Protein AF-A0AAW1WY66-F1 (afdb_monomer_lite)

Foldseek 3Di:
DPPPPDDDAAAPLNVVLVVVVPVVDPPPPDPPDDDDDDDDDDPDPPPPDDPLVVVCVVVVHHSVVVVVVVVVVVVVVCVVPPPDDPPPDPPDDDVPDDDPCSVVDDHDYADPDDDPVSVVVNVVSVVVVVPPDDPVRVVVVVVVVVVVVVVVVVVVVVVVCVVVVHDDDDDDDDDPDDDVVPDPPPDDDDPDDPDDCPVVPDDPDDDPDDPDVCVVVDDDPVNVVVVVVVVVVVVVVVVVVVVVVCVVPPPPD

Organism: Rubus argutus (NCBI:txid59490)

Secondary structure (DSSP, 8-state):
------SSPPBHHHHHHHHHHHHHS--------------S--SSS-SSS--HHHHHHHHTS-HHHHHHHHHHHHHHHHTTSTT--TT--TTS--TTPPPS-GGGSPPBPPPSS--HHHHHHHHHHHHHHH----HHHHHHHHHHHHHHHHHHHHHHHHHHHHHTT----------SS--TTTS-TT--PPPP-SS--GGG----------SSHHHHH---HHHHHHHHHHHHHHHHHHHHHHHHHHHHT----

Structure (mmCIF, N/CA/C/O backbone):
data_AF-A0AAW1WY66-F1
#
_entry.id   AF-A0AAW1WY66-F1
#
loop_
_atom_site.group_PDB
_atom_site.id
_atom_site.type_symbol
_atom_site.label_atom_id
_atom_site.label_alt_id
_atom_site.label_comp_id
_atom_site.label_asym_id
_atom_site.label_entity_id
_atom_site.label_seq_id
_atom_site.pdbx_PDB_ins_code
_atom_site.Cartn_x
_atom_site.Cartn_y
_atom_site.Cartn_z
_atom_site.occupancy
_atom_site.B_iso_or_equiv
_atom_site.auth_seq_id
_atom_site.auth_comp_id
_atom_site.auth_asym_id
_atom_site.auth_atom_id
_atom_site.pdbx_PDB_model_num
ATOM 1 N N . MET A 1 1 ? 22.623 -4.448 -1.853 1.00 31.80 1 MET A N 1
ATOM 2 C CA . MET A 1 1 ? 23.334 -5.430 -2.690 1.00 31.80 1 MET A CA 1
ATOM 3 C C . MET A 1 1 ? 23.806 -4.682 -3.919 1.00 31.80 1 MET A C 1
ATOM 5 O O . MET A 1 1 ? 22.967 -4.132 -4.617 1.00 31.80 1 MET A O 1
ATOM 9 N N . ARG A 1 2 ? 25.124 -4.539 -4.102 1.00 27.44 2 ARG A N 1
ATOM 10 C CA . ARG A 1 2 ? 25.694 -4.059 -5.367 1.00 27.44 2 ARG A CA 1
ATOM 11 C C . ARG A 1 2 ? 25.591 -5.235 -6.330 1.00 27.44 2 ARG A C 1
ATOM 13 O O . ARG A 1 2 ? 26.206 -6.264 -6.064 1.00 27.44 2 ARG A O 1
ATOM 20 N N . ILE A 1 3 ? 24.769 -5.114 -7.366 1.00 41.53 3 ILE A N 1
ATOM 21 C CA . ILE A 1 3 ? 24.755 -6.080 -8.465 1.00 41.53 3 ILE A CA 1
ATOM 22 C C . ILE A 1 3 ? 26.119 -5.924 -9.139 1.00 41.53 3 ILE A C 1
ATOM 24 O O . ILE A 1 3 ? 26.406 -4.885 -9.729 1.00 41.53 3 ILE A O 1
ATOM 28 N N . MET A 1 4 ? 27.015 -6.888 -8.928 1.00 35.88 4 MET A N 1
ATOM 29 C CA . MET A 1 4 ? 28.302 -6.911 -9.616 1.00 35.88 4 MET A CA 1
ATOM 30 C C . MET A 1 4 ? 28.059 -7.451 -11.018 1.00 35.88 4 MET A C 1
ATOM 32 O O . MET A 1 4 ? 28.094 -8.661 -11.226 1.00 35.88 4 MET A O 1
ATOM 36 N N . ILE A 1 5 ? 27.810 -6.557 -11.970 1.00 50.28 5 ILE A N 1
ATOM 37 C CA . ILE A 1 5 ? 27.834 -6.909 -13.388 1.00 50.28 5 ILE A CA 1
ATOM 38 C C . ILE A 1 5 ? 29.313 -7.017 -13.768 1.00 50.28 5 ILE A C 1
ATOM 40 O O . ILE A 1 5 ? 29.977 -6.024 -14.060 1.00 50.28 5 ILE A O 1
ATOM 44 N N . LYS A 1 6 ? 29.886 -8.219 -13.637 1.00 47.28 6 LYS A N 1
ATOM 45 C CA . LYS A 1 6 ? 31.210 -8.505 -14.200 1.00 47.28 6 LYS A CA 1
ATOM 46 C C . LYS A 1 6 ? 31.042 -8.564 -15.718 1.00 47.28 6 LYS A C 1
ATOM 48 O O . LYS A 1 6 ? 30.109 -9.202 -16.188 1.00 47.28 6 LYS A O 1
ATOM 53 N N . GLY A 1 7 ? 31.903 -7.841 -16.435 1.00 58.19 7 GLY A N 1
ATOM 54 C CA . GLY A 1 7 ? 31.747 -7.495 -17.850 1.00 58.19 7 GLY A CA 1
ATOM 55 C C . GLY A 1 7 ? 31.240 -8.613 -18.767 1.00 58.19 7 GLY A C 1
ATOM 56 O O . GLY A 1 7 ? 31.580 -9.784 -18.614 1.00 58.19 7 GLY A O 1
ATOM 57 N N . GLY A 1 8 ? 30.430 -8.215 -19.747 1.00 63.59 8 GLY A N 1
ATOM 58 C CA . GLY A 1 8 ? 29.753 -9.091 -20.698 1.00 63.59 8 GLY A CA 1
ATOM 59 C C . GLY A 1 8 ? 28.776 -8.297 -21.570 1.00 63.59 8 GLY A C 1
ATOM 60 O O . GLY A 1 8 ? 28.685 -7.078 -21.450 1.00 63.59 8 GLY A O 1
ATOM 61 N N . VAL A 1 9 ? 28.070 -8.976 -22.477 1.00 70.19 9 VAL A N 1
ATOM 62 C CA . VAL A 1 9 ? 27.022 -8.351 -23.303 1.00 70.19 9 VAL A CA 1
ATOM 63 C C . VAL A 1 9 ? 25.735 -8.254 -22.487 1.00 70.19 9 VAL A C 1
ATOM 65 O O . VAL A 1 9 ? 25.295 -9.264 -21.942 1.00 70.19 9 VAL A O 1
ATOM 68 N N . TRP A 1 10 ? 25.136 -7.066 -22.457 1.00 76.50 10 TRP A N 1
ATOM 69 C CA . TRP A 1 10 ? 23.885 -6.773 -21.757 1.00 76.50 10 TRP A CA 1
ATOM 70 C C . TRP A 1 10 ? 22.731 -7.654 -22.241 1.00 76.50 10 TRP A C 1
ATOM 72 O O . TRP A 1 10 ? 22.621 -7.937 -23.439 1.00 76.50 10 TRP A O 1
ATOM 82 N N . LYS A 1 11 ? 21.869 -8.091 -21.319 1.00 81.06 11 LYS A N 1
ATOM 83 C CA . LYS A 1 11 ? 20.611 -8.795 -21.633 1.00 81.06 11 LYS A CA 1
ATOM 84 C C . LYS A 1 11 ? 19.411 -7.856 -21.495 1.00 81.06 11 LYS A C 1
ATOM 86 O O . LYS A 1 11 ? 19.420 -6.960 -20.653 1.00 81.06 11 LYS A O 1
ATOM 91 N N . ASN A 1 12 ? 18.340 -8.107 -22.249 1.00 81.44 12 ASN A N 1
ATOM 92 C CA . ASN A 1 12 ? 17.107 -7.311 -22.165 1.00 81.44 12 ASN A CA 1
ATOM 93 C C . ASN A 1 12 ? 16.498 -7.304 -20.755 1.00 81.44 12 ASN A C 1
ATOM 95 O O . ASN A 1 12 ? 15.914 -6.301 -20.344 1.00 81.44 12 ASN A O 1
ATOM 99 N N . THR A 1 13 ? 16.653 -8.389 -19.996 1.00 76.94 13 THR A N 1
ATOM 100 C CA . THR A 1 13 ? 16.234 -8.440 -18.589 1.00 76.94 13 THR A CA 1
ATOM 101 C C . THR A 1 13 ? 16.989 -7.429 -17.720 1.00 76.94 13 THR A C 1
ATOM 103 O O . THR A 1 13 ? 16.383 -6.805 -16.851 1.00 76.94 13 THR A O 1
ATOM 106 N N . GLU A 1 14 ? 18.286 -7.228 -17.951 1.00 75.62 14 GLU A N 1
ATOM 107 C CA . GLU A 1 14 ? 19.112 -6.289 -17.180 1.00 75.62 14 GLU A CA 1
ATOM 108 C C . GLU A 1 14 ? 18.744 -4.841 -17.528 1.00 75.62 14 GLU A C 1
ATOM 110 O O . GLU A 1 14 ? 18.461 -4.044 -16.629 1.00 75.62 14 GLU A O 1
ATOM 115 N N . ASP A 1 15 ? 18.609 -4.536 -18.821 1.00 74.69 15 ASP A N 1
ATOM 116 C CA . ASP A 1 15 ? 18.127 -3.236 -19.308 1.00 74.69 15 ASP A CA 1
ATOM 117 C C . ASP A 1 15 ? 16.710 -2.932 -18.800 1.00 74.69 15 ASP A C 1
ATOM 119 O O . ASP A 1 15 ? 16.426 -1.842 -18.297 1.00 74.69 15 ASP A O 1
ATOM 123 N N . GLY A 1 16 ? 15.813 -3.919 -18.848 1.00 73.00 16 GLY A N 1
ATOM 124 C CA . GLY A 1 16 ? 14.438 -3.810 -18.364 1.00 73.00 16 GLY A CA 1
ATOM 125 C C . GLY A 1 16 ? 14.328 -3.585 -16.853 1.00 73.00 16 GLY A C 1
ATOM 126 O O . GLY A 1 16 ? 13.333 -3.020 -16.396 1.00 73.00 16 GLY A O 1
ATOM 127 N N . ILE A 1 17 ? 15.337 -3.982 -16.071 1.00 75.12 17 ILE A N 1
ATOM 128 C CA . ILE A 1 17 ? 15.437 -3.664 -14.640 1.00 75.12 17 ILE A CA 1
ATOM 129 C C . ILE A 1 17 ? 15.980 -2.241 -14.435 1.00 75.12 17 ILE A C 1
ATOM 131 O O . ILE A 1 17 ? 15.522 -1.552 -13.521 1.00 75.12 17 ILE A O 1
ATOM 135 N N . LEU A 1 18 ? 16.905 -1.775 -15.279 1.00 67.62 18 LEU A N 1
ATOM 136 C CA . LEU A 1 18 ? 17.526 -0.447 -15.174 1.00 67.62 18 LEU A CA 1
ATOM 137 C C . LEU A 1 18 ? 16.637 0.713 -15.652 1.00 67.62 18 LEU A C 1
ATOM 139 O O . LEU A 1 18 ? 16.694 1.805 -15.086 1.00 67.62 18 LEU A O 1
ATOM 143 N N . ILE A 1 19 ? 15.777 0.496 -16.645 1.00 68.25 19 ILE A N 1
ATOM 144 C CA . ILE A 1 19 ? 14.852 1.525 -17.154 1.00 68.25 19 ILE A CA 1
ATOM 145 C C . ILE A 1 19 ? 13.887 2.066 -16.071 1.00 68.25 19 ILE A C 1
ATOM 147 O O . ILE A 1 19 ? 13.842 3.280 -15.863 1.00 68.25 19 ILE A O 1
ATOM 151 N N . PRO A 1 20 ? 13.110 1.234 -15.344 1.00 60.50 20 PRO A N 1
ATOM 152 C CA . PRO A 1 20 ? 12.172 1.721 -14.323 1.00 60.50 20 PRO A CA 1
ATOM 153 C C . PRO A 1 20 ? 12.879 2.302 -13.096 1.00 60.50 20 PRO A C 1
ATOM 155 O O . PRO A 1 20 ? 12.322 3.137 -12.387 1.00 60.50 20 PRO A O 1
ATOM 158 N N . GLN A 1 21 ? 14.109 1.862 -12.860 1.00 58.09 21 GLN A N 1
ATOM 159 C CA . GLN A 1 21 ? 15.036 2.424 -11.897 1.00 58.09 21 GLN A CA 1
ATOM 160 C C . GLN A 1 21 ? 15.318 3.899 -12.281 1.00 58.09 21 GLN A C 1
ATOM 162 O O . GLN A 1 21 ? 14.978 4.794 -11.507 1.00 58.09 21 GLN A O 1
ATOM 167 N N . GLY A 1 22 ? 15.744 4.176 -13.520 1.00 55.28 22 GLY A N 1
ATOM 168 C CA . GLY A 1 22 ? 15.986 5.533 -14.047 1.00 55.28 22 GLY A CA 1
ATOM 169 C C . GLY A 1 22 ? 14.794 6.497 -14.027 1.00 55.28 22 GLY A C 1
ATOM 170 O O . GLY A 1 22 ? 14.986 7.706 -13.964 1.00 55.28 22 GLY A O 1
ATOM 171 N N . GLY A 1 23 ? 13.563 5.980 -14.067 1.00 56.56 23 GLY A N 1
ATOM 172 C CA . GLY A 1 23 ? 12.346 6.795 -13.969 1.00 56.56 23 GLY A CA 1
ATOM 173 C C . GLY A 1 23 ? 11.871 7.075 -12.538 1.00 56.56 23 GLY A C 1
ATOM 174 O O . GLY A 1 23 ? 11.060 7.976 -12.332 1.00 56.56 23 GLY A O 1
ATOM 175 N N . GLY A 1 24 ? 12.329 6.294 -11.552 1.00 47.59 24 GLY A N 1
ATOM 176 C CA . GLY A 1 24 ? 11.920 6.402 -10.146 1.00 47.59 24 GLY A CA 1
ATOM 177 C C . GLY A 1 24 ? 12.950 7.073 -9.235 1.00 47.59 24 GLY A C 1
ATOM 178 O O . GLY A 1 24 ? 12.579 7.586 -8.176 1.00 47.59 24 GLY A O 1
ATOM 179 N N . TYR A 1 25 ? 14.225 7.078 -9.626 1.00 54.22 25 TYR A N 1
ATOM 180 C CA . TYR A 1 25 ? 15.264 7.894 -9.005 1.00 54.22 25 TYR A CA 1
ATOM 181 C C . TYR A 1 25 ? 15.679 9.023 -9.944 1.00 54.22 25 TYR A C 1
ATOM 183 O O . TYR A 1 25 ? 15.823 8.838 -11.146 1.00 54.22 25 TYR A O 1
ATOM 191 N N . GLU A 1 26 ? 15.907 10.203 -9.384 1.00 43.12 26 GLU A N 1
ATOM 192 C CA . GLU A 1 26 ? 16.613 11.265 -10.090 1.00 43.12 26 GLU A CA 1
ATOM 193 C C . GLU A 1 26 ? 18.049 10.774 -10.339 1.00 43.12 26 GLU A C 1
ATOM 195 O O . GLU A 1 26 ? 18.712 10.306 -9.405 1.00 43.12 26 GLU A O 1
ATOM 200 N N . ILE A 1 27 ? 18.510 10.805 -11.594 1.00 49.66 27 ILE A N 1
ATOM 201 C CA . ILE A 1 27 ? 19.895 10.477 -11.947 1.00 49.66 27 ILE A CA 1
ATOM 202 C C . ILE A 1 27 ? 20.762 11.555 -11.295 1.00 49.66 27 ILE A C 1
ATOM 204 O O . ILE A 1 27 ? 20.915 12.649 -11.829 1.00 49.66 27 ILE A O 1
ATOM 208 N N . ARG A 1 28 ? 21.287 11.283 -10.097 1.00 44.31 28 ARG A N 1
ATOM 209 C CA . ARG A 1 28 ? 22.321 12.132 -9.508 1.00 44.31 28 ARG A CA 1
ATOM 210 C C . ARG A 1 28 ? 23.545 12.012 -10.398 1.00 44.31 28 ARG A C 1
ATOM 212 O O . ARG A 1 28 ? 24.131 10.935 -10.472 1.00 44.31 28 ARG A O 1
ATOM 219 N N . GLU A 1 29 ? 23.890 13.103 -11.072 1.00 40.84 29 GLU A N 1
ATOM 220 C CA . GLU A 1 29 ? 25.171 13.238 -11.751 1.00 40.84 29 GLU A CA 1
ATOM 221 C C . GLU A 1 29 ? 26.281 12.879 -10.754 1.00 40.84 29 GLU A C 1
ATOM 223 O O . GLU A 1 29 ? 26.388 13.462 -9.671 1.00 40.84 29 GLU A O 1
ATOM 228 N N . GLU A 1 30 ? 27.075 11.862 -11.090 1.00 39.38 30 GLU A N 1
ATOM 229 C CA . GLU A 1 30 ? 28.371 11.641 -10.452 1.00 39.38 30 GLU A CA 1
ATOM 230 C C . GLU A 1 30 ? 29.176 12.945 -10.600 1.00 39.38 30 GLU A C 1
ATOM 2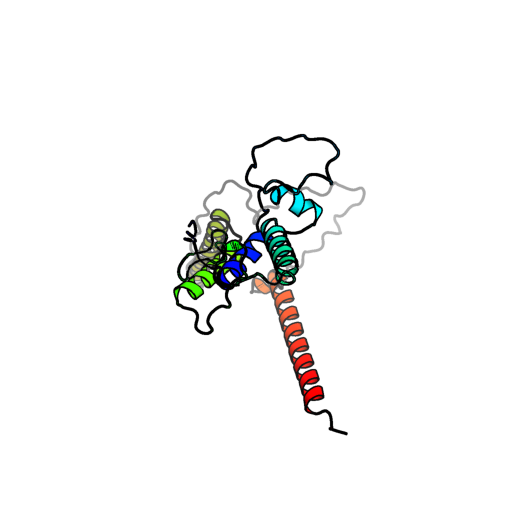32 O O . GLU A 1 30 ? 29.158 13.532 -11.686 1.00 39.38 30 GLU A O 1
ATOM 237 N N . PRO A 1 31 ? 29.858 13.448 -9.554 1.00 33.31 31 PRO A N 1
ATOM 238 C CA . PRO A 1 31 ? 30.562 14.719 -9.634 1.00 33.31 31 PRO A CA 1
ATOM 239 C C . PRO A 1 31 ? 31.718 14.601 -10.633 1.00 33.31 31 PRO A C 1
ATOM 241 O O . PRO A 1 31 ? 32.800 14.111 -10.307 1.00 33.31 31 PRO A O 1
ATOM 244 N N . VAL A 1 32 ? 31.490 15.057 -11.866 1.00 37.28 32 VAL A N 1
ATOM 245 C CA . VAL A 1 32 ? 32.535 15.188 -12.878 1.00 37.28 32 VAL A CA 1
ATOM 246 C C . VAL A 1 32 ? 33.377 16.399 -12.497 1.00 37.28 32 VAL A C 1
ATOM 248 O O . VAL A 1 32 ? 33.091 17.540 -12.852 1.00 37.28 32 VAL A O 1
ATOM 251 N N . GLY A 1 33 ? 34.427 16.154 -11.719 1.00 36.00 33 GLY A N 1
ATOM 252 C CA . GLY A 1 33 ? 35.502 17.115 -11.556 1.00 36.00 33 GLY A CA 1
ATOM 253 C C . GLY A 1 33 ? 36.228 17.290 -12.887 1.00 36.00 33 GLY A C 1
ATOM 254 O O . GLY A 1 33 ? 36.951 16.397 -13.314 1.00 36.00 33 GLY A O 1
ATOM 255 N N . SER A 1 34 ? 36.028 18.423 -13.554 1.00 30.39 34 SER A N 1
ATOM 256 C CA . SER A 1 34 ? 37.086 19.195 -14.225 1.00 30.39 34 SER A CA 1
ATOM 257 C C . SER A 1 34 ? 36.485 20.380 -14.979 1.00 30.39 34 SER A C 1
ATOM 259 O O . SER A 1 34 ? 35.669 20.237 -15.883 1.00 30.39 34 SER A O 1
ATOM 261 N N . ASN A 1 35 ? 36.929 21.573 -14.589 1.00 37.12 35 ASN A N 1
ATOM 262 C CA . ASN A 1 35 ? 36.804 22.789 -15.379 1.00 37.12 35 ASN A CA 1
ATOM 263 C C . ASN A 1 35 ? 37.453 22.582 -16.751 1.00 37.12 35 ASN A C 1
ATOM 265 O O . ASN A 1 35 ? 38.585 22.109 -16.794 1.00 37.12 35 ASN A O 1
ATOM 269 N N . PHE A 1 36 ? 36.827 23.057 -17.827 1.00 28.00 36 PHE A N 1
ATOM 270 C CA . PHE A 1 36 ? 37.575 23.625 -18.949 1.00 28.00 36 PHE A CA 1
ATOM 271 C C . PHE A 1 36 ? 36.726 24.679 -19.666 1.00 28.00 36 PHE A C 1
ATOM 273 O O . PHE A 1 36 ? 35.726 24.382 -20.314 1.00 28.00 36 PHE A O 1
ATOM 280 N N . VAL A 1 37 ? 37.135 25.936 -19.501 1.00 36.88 37 VAL A N 1
ATOM 281 C CA . VAL A 1 37 ? 36.739 27.056 -20.354 1.00 36.88 37 VAL A CA 1
ATOM 282 C C . VAL A 1 37 ? 37.592 26.962 -21.613 1.00 36.88 37 VAL A C 1
ATOM 284 O O . VAL A 1 37 ? 38.815 26.965 -21.515 1.00 36.88 37 VAL A O 1
ATOM 287 N N . ALA A 1 38 ? 36.969 26.918 -22.785 1.00 29.83 38 ALA A N 1
ATOM 288 C CA . ALA A 1 38 ? 37.625 27.304 -24.026 1.00 29.83 38 ALA A CA 1
ATOM 289 C C . ALA A 1 38 ? 36.586 27.930 -24.959 1.00 29.83 38 ALA A C 1
ATOM 291 O O . ALA A 1 38 ? 35.636 27.296 -25.413 1.00 29.83 38 ALA A O 1
ATOM 292 N N . SER A 1 39 ? 36.765 29.228 -25.154 1.00 30.73 39 SER A N 1
ATOM 293 C CA . SER A 1 39 ? 36.104 30.089 -26.120 1.00 30.73 39 SER A CA 1
ATOM 294 C C . SER A 1 39 ? 36.299 29.608 -27.557 1.00 30.73 39 SER A C 1
ATOM 296 O O . SER A 1 39 ? 37.397 29.197 -27.903 1.00 30.73 39 SER A O 1
ATOM 298 N N . GLY A 1 40 ? 35.253 29.786 -28.369 1.00 37.94 40 GLY A N 1
ATOM 299 C CA . GLY A 1 40 ? 35.303 30.309 -29.740 1.00 37.94 40 GLY A CA 1
ATOM 300 C C . GLY A 1 40 ? 36.287 29.699 -30.744 1.00 37.94 40 GLY A C 1
ATOM 301 O O . GLY A 1 40 ? 37.492 29.864 -30.620 1.00 37.94 40 GLY A O 1
ATOM 302 N N . SER A 1 41 ? 35.704 29.200 -31.839 1.00 42.06 41 SER A N 1
ATOM 303 C CA . SER A 1 41 ? 36.343 28.834 -33.112 1.00 42.06 41 SER A CA 1
ATOM 304 C C . SER A 1 41 ? 37.159 27.550 -33.072 1.00 42.06 41 SER A C 1
ATOM 306 O O . SER A 1 41 ? 38.188 27.518 -32.424 1.00 42.06 41 SER A O 1
ATOM 308 N N . LEU A 1 42 ? 36.697 26.523 -33.803 1.00 37.66 42 LEU A N 1
ATOM 309 C CA . LEU A 1 42 ? 37.492 25.481 -34.482 1.00 37.66 42 LEU A CA 1
ATOM 310 C C . LEU A 1 42 ? 36.534 24.396 -35.016 1.00 37.66 42 LEU A C 1
ATOM 312 O O . LEU A 1 42 ? 36.327 23.358 -34.400 1.00 37.66 42 LEU A O 1
ATOM 316 N N . ILE A 1 43 ? 35.924 24.651 -36.179 1.00 38.28 43 ILE A N 1
ATOM 317 C CA . ILE A 1 43 ? 35.220 23.617 -36.973 1.00 38.28 43 ILE A CA 1
ATOM 318 C C . ILE A 1 43 ? 36.152 23.089 -38.096 1.00 38.28 43 ILE A C 1
ATOM 320 O O . ILE A 1 43 ? 35.766 22.242 -38.888 1.00 38.28 43 ILE A O 1
ATOM 324 N N . GLY A 1 44 ? 37.412 23.548 -38.154 1.00 40.47 44 GLY A N 1
ATOM 325 C CA . GLY A 1 44 ? 38.356 23.220 -39.234 1.00 40.47 44 GLY A CA 1
ATOM 326 C C . GLY A 1 44 ? 39.500 22.252 -38.897 1.00 40.47 44 GLY A C 1
ATOM 327 O O . GLY A 1 44 ? 40.079 21.693 -39.816 1.00 40.47 44 GLY A O 1
ATOM 328 N N . GLU A 1 45 ? 39.825 22.007 -37.623 1.00 36.69 45 GLU A N 1
ATOM 329 C CA . GLU A 1 45 ? 41.040 21.252 -37.230 1.00 36.69 45 GLU A CA 1
ATOM 330 C C . GLU A 1 45 ? 40.752 20.136 -36.205 1.00 36.69 45 GLU A C 1
ATOM 332 O O . GLU A 1 45 ? 41.530 19.873 -35.296 1.00 36.69 45 GLU A O 1
ATOM 337 N N . ALA A 1 46 ? 39.621 19.439 -36.333 1.00 37.44 46 ALA A N 1
ATOM 338 C CA . ALA A 1 46 ? 39.276 18.308 -35.458 1.00 37.44 46 ALA A CA 1
ATOM 339 C C . ALA A 1 46 ? 39.526 16.929 -36.104 1.00 37.44 46 ALA A C 1
ATOM 341 O O . ALA A 1 46 ? 38.870 15.953 -35.745 1.00 37.44 46 ALA A O 1
ATOM 342 N N . VAL A 1 47 ? 40.445 16.834 -37.073 1.00 45.62 47 VAL A N 1
ATOM 343 C CA . VAL A 1 47 ? 40.740 15.574 -37.793 1.00 45.62 47 VAL A CA 1
ATOM 344 C C . VAL A 1 47 ? 41.989 14.857 -37.251 1.00 45.62 47 VAL A C 1
ATOM 346 O O . VAL A 1 47 ? 42.175 13.669 -37.500 1.00 45.62 47 VAL A O 1
ATOM 349 N N . GLN A 1 48 ? 42.797 15.502 -36.404 1.00 44.22 48 GLN A N 1
ATOM 350 C CA . GLN A 1 48 ? 43.921 14.857 -35.712 1.00 44.22 48 GLN A CA 1
ATOM 351 C C . GLN A 1 48 ? 43.658 14.753 -34.203 1.00 44.22 48 GLN A C 1
ATOM 353 O O . GLN A 1 48 ? 43.946 15.665 -33.439 1.00 44.22 48 GLN A O 1
ATOM 358 N N . GLY A 1 49 ? 43.128 13.605 -33.768 1.00 44.12 49 GLY A N 1
ATOM 359 C CA . GLY A 1 49 ? 43.121 13.187 -32.361 1.00 44.12 49 GLY A CA 1
ATOM 360 C C . GLY A 1 49 ? 41.733 13.084 -31.729 1.00 44.12 49 GLY A C 1
ATOM 361 O O . GLY A 1 49 ? 41.197 14.065 -31.244 1.00 44.12 49 GLY A O 1
ATOM 362 N N . SER A 1 50 ? 41.161 11.875 -31.718 1.00 59.19 50 SER A N 1
ATOM 363 C CA . SER A 1 50 ? 40.258 11.299 -30.693 1.00 59.19 50 SER A CA 1
ATOM 364 C C . SER A 1 50 ? 39.395 12.221 -29.786 1.00 59.19 50 SER A C 1
ATOM 366 O O . SER A 1 50 ? 39.228 11.926 -28.603 1.00 59.19 50 SER A O 1
ATOM 368 N N . LEU A 1 51 ? 38.781 13.293 -30.301 1.00 77.06 51 LEU A N 1
ATOM 369 C CA . LEU A 1 51 ? 37.938 14.249 -29.553 1.00 77.06 51 LEU A CA 1
ATOM 370 C C . LEU A 1 51 ? 36.432 13.928 -29.645 1.00 77.06 51 LEU A C 1
ATOM 372 O O . LEU A 1 51 ? 35.571 14.801 -29.531 1.00 77.06 51 LEU A O 1
ATOM 376 N N . TRP A 1 52 ? 36.075 12.652 -29.813 1.00 81.75 52 TRP A N 1
ATOM 377 C CA . TRP A 1 52 ? 34.684 12.214 -29.999 1.00 81.75 52 TRP A CA 1
ATOM 378 C C . TRP A 1 52 ? 33.754 12.578 -28.839 1.00 81.75 52 TRP A C 1
ATOM 380 O O . TRP A 1 52 ? 32.561 12.763 -29.056 1.00 81.75 52 TRP A O 1
ATOM 390 N N . ARG A 1 53 ? 34.283 12.725 -27.616 1.00 81.62 53 ARG A N 1
ATOM 391 C CA . ARG A 1 53 ? 33.515 13.193 -26.447 1.00 81.62 53 ARG A CA 1
ATOM 392 C C . ARG A 1 53 ? 33.057 14.648 -26.577 1.00 81.62 53 ARG A C 1
ATOM 394 O O . ARG A 1 53 ? 32.000 14.979 -26.057 1.00 81.62 53 ARG A O 1
ATOM 401 N N . THR A 1 54 ? 33.809 15.473 -27.297 1.00 82.44 54 THR A N 1
ATOM 402 C CA . THR A 1 54 ? 33.507 16.892 -27.534 1.00 82.44 54 THR A CA 1
ATOM 403 C C . THR A 1 54 ? 32.585 17.073 -28.739 1.00 82.44 54 THR A C 1
ATOM 405 O O . THR A 1 54 ? 31.684 17.904 -28.718 1.00 82.44 54 THR A O 1
ATOM 408 N N . ILE A 1 55 ? 32.770 16.256 -29.779 1.00 83.00 55 ILE A N 1
ATOM 409 C CA . ILE A 1 55 ? 31.988 16.326 -31.023 1.00 83.00 55 ILE A CA 1
ATOM 410 C C . ILE A 1 55 ? 30.581 15.720 -30.847 1.00 83.00 55 ILE A C 1
ATOM 412 O O . ILE A 1 55 ? 29.606 16.210 -31.413 1.00 83.00 55 ILE A O 1
ATOM 416 N N . ALA A 1 56 ? 30.449 14.662 -30.044 1.00 85.88 56 ALA A N 1
ATOM 417 C CA . ALA A 1 56 ? 29.196 13.930 -29.845 1.00 85.88 56 ALA A CA 1
ATOM 418 C C . ALA A 1 56 ? 27.994 14.789 -29.398 1.00 85.88 56 ALA A C 1
ATOM 420 O O . ALA A 1 56 ? 26.942 14.680 -30.036 1.00 85.88 56 ALA A O 1
ATOM 421 N N . PRO A 1 57 ? 28.116 15.671 -28.383 1.00 87.88 57 PRO A N 1
ATOM 422 C CA . PRO A 1 57 ? 27.024 16.561 -27.991 1.00 87.88 57 PRO A CA 1
ATOM 423 C C . PRO A 1 57 ? 26.590 17.530 -29.097 1.00 87.88 57 PRO A C 1
ATOM 425 O O . PRO A 1 57 ? 25.404 17.819 -29.207 1.00 87.88 57 PRO A O 1
ATOM 428 N N . ILE A 1 58 ? 27.521 17.984 -29.946 1.00 87.12 58 ILE A N 1
ATOM 429 C CA . ILE A 1 58 ? 27.238 18.903 -31.063 1.00 87.12 58 ILE A CA 1
ATOM 430 C C . ILE A 1 58 ? 26.369 18.209 -32.124 1.00 87.12 58 ILE A C 1
ATOM 432 O O . ILE A 1 58 ? 25.455 18.811 -32.678 1.00 87.12 58 ILE A O 1
ATOM 436 N N . ILE A 1 59 ? 26.631 16.925 -32.378 1.00 85.50 59 ILE A N 1
ATOM 437 C CA . ILE A 1 59 ? 25.906 16.100 -33.360 1.00 85.50 59 ILE A CA 1
ATOM 438 C C . ILE A 1 59 ? 24.637 15.461 -32.748 1.00 85.50 59 ILE A C 1
ATOM 440 O O . ILE A 1 59 ? 23.766 14.977 -33.472 1.00 85.50 59 ILE A O 1
ATOM 444 N N . GLY A 1 60 ? 24.501 15.451 -31.417 1.00 85.00 60 GLY A N 1
ATOM 445 C CA . GLY A 1 60 ? 23.364 14.852 -30.708 1.00 85.00 60 GLY A CA 1
ATOM 446 C C . GLY A 1 60 ? 23.384 13.317 -30.677 1.00 85.00 60 GLY A C 1
ATOM 447 O O . GLY A 1 60 ? 22.332 12.675 -30.659 1.00 85.00 60 GLY A O 1
ATOM 448 N N . ARG A 1 61 ? 24.571 12.702 -30.709 1.00 86.06 61 ARG A N 1
ATOM 449 C CA . ARG A 1 61 ? 24.768 11.239 -30.679 1.00 86.06 61 ARG A CA 1
ATOM 450 C C . ARG A 1 61 ? 25.799 10.863 -29.620 1.00 86.06 61 ARG A C 1
ATOM 452 O O . ARG A 1 61 ? 26.497 11.724 -29.102 1.00 86.06 61 ARG A O 1
ATOM 459 N N . THR A 1 62 ? 25.905 9.581 -29.269 1.00 85.19 62 THR A N 1
ATOM 460 C CA . THR A 1 62 ? 26.941 9.147 -28.311 1.00 85.19 62 THR A CA 1
ATOM 461 C C . THR A 1 62 ? 28.332 9.143 -28.966 1.00 85.19 62 THR A C 1
ATOM 463 O O . THR A 1 62 ? 28.435 8.849 -30.159 1.00 85.19 62 THR A O 1
ATOM 466 N N . PRO A 1 63 ? 29.423 9.390 -28.212 1.00 85.62 63 PRO A N 1
ATOM 467 C CA . PRO A 1 63 ? 30.790 9.364 -28.750 1.00 85.62 63 PRO A CA 1
ATOM 468 C C . PRO A 1 63 ? 31.133 8.069 -29.493 1.00 85.62 63 PRO A C 1
ATOM 470 O O . PRO A 1 63 ? 31.762 8.107 -30.547 1.00 85.62 63 PRO A O 1
ATOM 473 N N . SER A 1 64 ? 30.672 6.925 -28.979 1.00 82.00 64 SER A N 1
ATOM 474 C CA . SER A 1 64 ? 30.878 5.622 -29.615 1.00 82.00 64 SER A CA 1
ATOM 475 C C . SER A 1 64 ? 30.100 5.468 -30.925 1.00 82.00 64 SER A C 1
ATOM 477 O O . SER A 1 64 ? 30.626 4.873 -31.857 1.00 82.00 64 SER A O 1
ATOM 479 N N . GLN A 1 65 ? 28.888 6.025 -31.037 1.00 84.19 65 GLN A N 1
ATOM 480 C CA . GLN A 1 65 ? 28.131 6.022 -32.297 1.00 84.19 65 GLN A CA 1
ATOM 481 C C . GLN A 1 65 ? 28.781 6.919 -33.357 1.00 84.19 65 GLN A C 1
ATOM 483 O O . GLN A 1 65 ? 28.829 6.531 -34.523 1.00 84.19 65 GLN A O 1
ATOM 488 N N . CYS A 1 66 ? 29.298 8.088 -32.961 1.00 84.31 66 CYS A N 1
ATOM 489 C CA . CYS A 1 66 ? 30.022 8.980 -33.870 1.00 84.31 66 CYS A CA 1
ATOM 490 C C . CYS A 1 66 ? 31.287 8.312 -34.421 1.00 84.31 66 CYS A C 1
ATOM 492 O O . CYS A 1 66 ? 31.494 8.324 -35.631 1.00 84.31 66 CYS A O 1
ATOM 494 N N . LEU A 1 67 ? 32.080 7.672 -33.552 1.00 83.69 67 LEU A N 1
ATOM 495 C CA . LEU A 1 67 ? 33.282 6.937 -33.953 1.00 83.69 67 LEU A CA 1
ATOM 496 C C . LEU A 1 67 ? 32.952 5.780 -34.915 1.00 83.69 67 LEU A C 1
ATOM 498 O O . LEU A 1 67 ? 33.540 5.702 -35.986 1.00 83.69 67 LEU A O 1
ATOM 502 N N . GLN A 1 68 ? 31.961 4.940 -34.585 1.00 81.81 68 GLN A N 1
ATOM 503 C CA . GLN A 1 68 ? 31.551 3.813 -35.440 1.00 81.81 68 GLN A CA 1
ATOM 504 C C . GLN A 1 68 ? 31.066 4.259 -36.825 1.00 81.81 68 GLN A C 1
ATOM 506 O O . GLN A 1 68 ? 31.266 3.555 -37.812 1.00 81.81 68 GLN A O 1
ATOM 511 N N . MET A 1 69 ? 30.370 5.396 -36.908 1.00 82.44 69 MET A N 1
ATOM 512 C CA . MET A 1 69 ? 29.915 5.934 -38.189 1.00 82.44 69 MET A CA 1
ATOM 513 C C . MET A 1 69 ? 31.080 6.512 -38.997 1.00 82.44 69 MET A C 1
ATOM 515 O O . MET A 1 69 ? 31.149 6.286 -40.200 1.00 82.44 69 MET A O 1
ATOM 519 N N . TYR A 1 70 ? 31.999 7.226 -38.345 1.00 82.50 70 TYR A N 1
ATOM 520 C CA . TYR A 1 70 ? 33.188 7.777 -38.990 1.00 82.50 70 TYR A CA 1
ATOM 521 C C . TYR A 1 70 ? 34.080 6.680 -39.584 1.00 82.50 70 TYR A C 1
ATOM 523 O O . TYR A 1 70 ? 34.476 6.782 -40.741 1.00 82.50 70 TYR A O 1
ATOM 531 N N . GLU A 1 71 ? 34.321 5.597 -38.840 1.00 82.25 71 GLU A N 1
ATOM 532 C CA . GLU A 1 71 ? 35.073 4.433 -39.331 1.00 82.25 71 GLU A CA 1
ATOM 533 C C . GLU A 1 71 ? 34.399 3.798 -40.555 1.00 82.25 71 GLU A C 1
ATOM 535 O O . GLU A 1 71 ? 35.053 3.596 -41.572 1.00 82.25 71 GLU A O 1
ATOM 540 N N . LYS A 1 72 ? 33.073 3.601 -40.522 1.00 82.31 72 LYS A N 1
ATOM 541 C CA . LYS A 1 72 ? 32.318 3.092 -41.683 1.00 82.31 72 LYS A CA 1
ATOM 542 C C . LYS A 1 72 ? 32.432 3.984 -42.918 1.00 82.31 72 LYS A C 1
ATOM 544 O O . LYS A 1 72 ? 32.430 3.473 -44.033 1.00 82.31 72 LYS A O 1
ATOM 549 N N . LEU A 1 73 ? 32.477 5.303 -42.732 1.00 82.56 73 LEU A N 1
ATOM 550 C CA . LEU A 1 73 ? 32.630 6.256 -43.831 1.00 82.56 73 LEU A CA 1
ATOM 551 C C . LEU A 1 73 ? 34.046 6.222 -44.418 1.00 82.56 73 LEU A C 1
ATOM 553 O O . LEU A 1 73 ? 34.185 6.312 -45.634 1.00 82.56 73 LEU A O 1
ATOM 557 N N . LEU A 1 74 ? 35.073 6.052 -43.579 1.00 81.50 74 LEU A N 1
ATOM 558 C CA . LEU A 1 74 ? 36.448 5.845 -44.041 1.00 81.50 74 LEU A CA 1
ATOM 559 C C . LEU A 1 74 ? 36.589 4.528 -44.810 1.00 81.50 74 LEU A C 1
ATOM 561 O O . LEU A 1 74 ? 37.158 4.528 -45.896 1.00 81.50 74 LEU A O 1
ATOM 565 N N . ASP A 1 75 ? 36.025 3.433 -44.298 1.00 78.88 75 ASP A N 1
ATOM 566 C CA . ASP A 1 75 ? 36.055 2.134 -44.978 1.00 78.88 75 ASP A CA 1
ATOM 567 C C . ASP A 1 75 ? 35.328 2.202 -46.330 1.00 78.88 75 ASP A C 1
ATOM 569 O O . ASP A 1 75 ? 35.853 1.745 -47.340 1.00 78.88 75 ASP A O 1
ATOM 573 N N . ALA A 1 76 ? 34.152 2.837 -46.386 1.00 78.69 76 ALA A N 1
ATOM 574 C CA . ALA A 1 76 ? 33.412 3.025 -47.635 1.00 78.69 76 ALA A CA 1
ATOM 575 C C . ALA A 1 76 ? 34.165 3.888 -48.663 1.00 78.69 76 ALA A C 1
ATOM 577 O O . ALA A 1 76 ? 33.969 3.705 -49.862 1.00 78.69 76 ALA A O 1
ATOM 578 N N . ALA A 1 77 ? 35.011 4.819 -48.210 1.00 76.19 77 ALA A N 1
ATOM 579 C CA . ALA A 1 77 ? 35.873 5.607 -49.083 1.00 76.19 77 ALA A CA 1
ATOM 580 C C . ALA A 1 77 ? 37.066 4.779 -49.594 1.00 76.19 77 ALA A C 1
ATOM 582 O O . ALA A 1 77 ? 37.301 4.764 -50.799 1.00 76.19 77 ALA A O 1
ATOM 583 N N . CYS A 1 78 ? 37.752 4.042 -48.711 1.00 69.38 78 CYS A N 1
ATOM 584 C CA . CYS A 1 78 ? 38.922 3.218 -49.045 1.00 69.38 78 CYS A CA 1
ATOM 585 C C . CYS A 1 78 ? 38.594 1.976 -49.887 1.00 69.38 78 CYS A C 1
ATOM 587 O O . CYS A 1 78 ? 39.437 1.528 -50.651 1.00 69.38 78 CYS A O 1
ATOM 589 N N . VAL A 1 79 ? 37.386 1.413 -49.783 1.00 62.19 79 VAL A N 1
ATOM 590 C CA . VAL A 1 79 ? 36.948 0.266 -50.609 1.00 62.19 79 VAL A CA 1
ATOM 591 C C . VAL A 1 79 ? 36.857 0.621 -52.104 1.00 62.19 79 VAL A C 1
ATOM 593 O O . VAL A 1 79 ? 36.860 -0.277 -52.940 1.00 62.19 79 VAL A O 1
ATOM 596 N N . ASN A 1 80 ? 36.812 1.911 -52.460 1.00 58.34 80 ASN A N 1
ATOM 597 C CA . ASN A 1 80 ? 36.883 2.348 -53.860 1.00 58.34 80 ASN A CA 1
ATOM 598 C C . ASN A 1 80 ? 38.322 2.409 -54.412 1.00 58.34 80 ASN A C 1
ATOM 600 O O . ASN A 1 80 ? 38.477 2.575 -55.619 1.00 58.34 80 ASN A O 1
ATOM 604 N N . ASP A 1 81 ? 39.351 2.264 -53.567 1.00 55.97 81 ASP A N 1
ATOM 605 C CA . ASP A 1 81 ? 40.742 2.087 -53.993 1.00 55.97 81 ASP A CA 1
ATOM 606 C C . ASP A 1 81 ? 41.039 0.576 -54.096 1.00 55.97 81 ASP A C 1
ATOM 608 O O . ASP A 1 81 ? 40.810 -0.177 -53.150 1.00 55.97 81 ASP A O 1
ATOM 612 N N . GLU A 1 82 ? 41.556 0.107 -55.239 1.00 53.72 82 GLU A N 1
ATOM 613 C CA . GLU A 1 82 ? 41.690 -1.320 -55.624 1.00 53.72 82 GLU A CA 1
ATOM 614 C C . GLU A 1 82 ? 42.606 -2.198 -54.725 1.00 53.72 82 GLU A C 1
ATOM 616 O O . GLU A 1 82 ? 42.904 -3.338 -55.072 1.00 53.72 82 GLU A O 1
ATOM 621 N N . ASN A 1 83 ? 43.056 -1.714 -53.562 1.00 55.16 83 ASN A N 1
ATOM 622 C CA . ASN A 1 83 ? 44.072 -2.353 -52.713 1.00 55.16 83 ASN A CA 1
ATOM 623 C C . ASN A 1 83 ? 43.587 -2.686 -51.279 1.00 55.16 83 ASN A C 1
ATOM 625 O O . ASN A 1 83 ? 44.402 -2.786 -50.360 1.00 55.16 83 ASN A O 1
ATOM 629 N N . TYR A 1 84 ? 42.274 -2.826 -51.049 1.00 54.81 84 TYR A N 1
ATOM 630 C CA . TYR A 1 84 ? 41.710 -3.153 -49.730 1.00 54.81 84 TYR A CA 1
ATOM 631 C C . TYR A 1 84 ? 41.458 -4.661 -49.555 1.00 54.81 84 TYR A C 1
ATOM 633 O O . TYR A 1 84 ? 40.517 -5.211 -50.124 1.00 54.81 84 TYR A O 1
ATOM 641 N N . GLU A 1 85 ? 42.256 -5.317 -48.706 1.00 56.88 85 GLU A N 1
ATOM 642 C CA . GLU A 1 85 ? 42.040 -6.699 -48.257 1.00 56.88 85 GLU A CA 1
ATOM 643 C C . GLU A 1 85 ? 41.298 -6.717 -46.904 1.00 56.88 85 GLU A C 1
ATOM 645 O O . GLU A 1 85 ? 41.864 -6.327 -45.878 1.00 56.88 85 GLU A O 1
ATOM 650 N N . PRO A 1 86 ? 40.041 -7.201 -46.832 1.00 56.34 86 PRO A N 1
ATOM 651 C CA . PRO A 1 86 ? 39.257 -7.210 -45.593 1.00 56.34 86 PRO A CA 1
ATOM 652 C C . PRO A 1 86 ? 39.826 -8.094 -44.466 1.00 56.34 86 PRO A C 1
ATOM 654 O O . PRO A 1 86 ? 39.281 -8.075 -43.356 1.00 56.34 86 PRO A O 1
ATOM 657 N N . GLY A 1 87 ? 40.845 -8.915 -44.739 1.00 56.91 87 GLY A N 1
ATOM 658 C CA . GLY A 1 87 ? 41.403 -9.908 -43.815 1.00 56.91 87 GLY A CA 1
ATOM 659 C C . GLY A 1 87 ? 42.426 -9.378 -42.805 1.00 56.91 87 GLY A C 1
ATOM 660 O O . GLY A 1 87 ? 42.550 -9.973 -41.738 1.00 56.91 87 GLY A O 1
ATOM 661 N N . ASP A 1 88 ? 43.093 -8.257 -43.097 1.00 51.12 88 ASP A N 1
ATOM 662 C CA . ASP A 1 88 ? 44.268 -7.768 -42.345 1.00 51.12 88 ASP A CA 1
ATOM 663 C C . ASP A 1 88 ? 43.989 -6.547 -41.442 1.00 51.12 88 ASP A C 1
ATOM 665 O O . ASP A 1 88 ? 44.913 -5.920 -40.927 1.00 51.12 88 ASP A O 1
ATOM 669 N N . ASP A 1 89 ? 42.718 -6.192 -41.211 1.00 58.75 89 ASP A N 1
ATOM 670 C CA . ASP A 1 89 ? 42.347 -5.033 -40.385 1.00 58.75 89 ASP A CA 1
ATOM 671 C C . ASP A 1 89 ? 42.596 -5.286 -38.874 1.00 58.75 89 ASP A C 1
ATOM 673 O O . ASP A 1 89 ? 41.851 -6.060 -38.254 1.00 58.75 89 ASP A O 1
ATOM 677 N N . PRO A 1 90 ? 43.561 -4.591 -38.226 1.00 62.09 90 PRO A N 1
ATOM 678 C CA . PRO A 1 90 ? 43.886 -4.758 -36.803 1.00 62.09 90 PRO A CA 1
ATOM 679 C C . PRO A 1 90 ? 42.744 -4.372 -35.849 1.00 62.09 90 PRO A C 1
ATOM 681 O O . PRO A 1 90 ? 42.842 -4.594 -34.640 1.00 62.09 90 PRO A O 1
ATOM 684 N N . ARG A 1 91 ? 41.674 -3.754 -36.367 1.00 63.28 91 ARG A N 1
ATOM 685 C CA . ARG A 1 91 ? 40.490 -3.326 -35.604 1.00 63.28 91 ARG A CA 1
ATOM 686 C C . ARG A 1 91 ? 39.499 -4.460 -35.354 1.00 63.28 91 ARG A C 1
ATOM 688 O O . ARG A 1 91 ? 38.649 -4.348 -34.464 1.00 63.28 91 ARG A O 1
ATOM 695 N N . LYS A 1 92 ? 39.573 -5.553 -36.120 1.00 64.88 92 LYS A N 1
ATOM 696 C CA . LYS A 1 92 ? 38.697 -6.711 -35.921 1.00 64.88 92 LYS A CA 1
ATOM 697 C C . LYS A 1 92 ? 39.178 -7.493 -34.705 1.00 64.88 92 LYS A C 1
ATOM 699 O O . LYS A 1 92 ? 40.237 -8.109 -34.716 1.00 64.88 92 LYS A O 1
ATOM 704 N N . LEU A 1 93 ? 38.366 -7.456 -33.648 1.00 61.56 93 LEU A N 1
ATOM 705 C CA . LEU A 1 93 ? 38.570 -8.267 -32.449 1.00 61.56 93 LEU A CA 1
ATOM 706 C C . LEU A 1 93 ? 38.806 -9.723 -32.846 1.00 61.56 93 LEU A C 1
ATOM 708 O O . LEU A 1 93 ? 38.033 -10.295 -33.625 1.00 61.56 93 LEU A O 1
ATOM 712 N N . ARG A 1 94 ? 39.846 -10.331 -32.274 1.00 60.50 94 ARG A N 1
ATOM 713 C CA . ARG A 1 94 ? 40.103 -11.754 -32.484 1.00 60.50 94 ARG A CA 1
ATOM 714 C C . ARG A 1 94 ? 38.939 -12.557 -31.895 1.00 60.50 94 ARG A C 1
ATOM 716 O O . ARG A 1 94 ? 38.401 -12.164 -30.852 1.00 60.50 94 ARG A O 1
ATOM 723 N N . PRO A 1 95 ? 38.525 -13.675 -32.519 1.00 57.06 95 PRO A N 1
ATOM 724 C CA . PRO A 1 95 ? 37.488 -14.531 -31.954 1.00 57.06 95 PRO A CA 1
ATOM 725 C C . PRO A 1 95 ? 37.830 -14.914 -30.503 1.00 57.06 95 PRO A C 1
ATOM 727 O O . PRO A 1 95 ? 38.818 -15.599 -30.258 1.00 57.06 95 PRO A O 1
ATOM 730 N N . GLY A 1 96 ? 37.038 -14.431 -29.537 1.00 60.94 96 GLY A N 1
ATOM 731 C CA . GLY A 1 96 ? 37.242 -14.656 -28.097 1.00 60.94 96 GLY A CA 1
ATOM 732 C C . GLY A 1 96 ? 37.597 -13.411 -27.272 1.00 60.94 96 GLY A C 1
ATOM 733 O O . GLY A 1 96 ? 37.462 -13.450 -26.050 1.00 60.94 96 GLY A O 1
ATOM 734 N N . GLU A 1 97 ? 37.976 -12.292 -27.895 1.00 69.62 97 GLU A N 1
ATOM 735 C CA . GLU A 1 97 ? 38.248 -11.041 -27.176 1.00 69.62 97 GLU A CA 1
ATOM 736 C C . GLU A 1 97 ? 36.959 -10.244 -26.925 1.00 69.62 97 GLU A C 1
ATOM 738 O O . GLU A 1 97 ? 36.207 -9.893 -27.840 1.00 69.62 97 GLU A O 1
ATOM 743 N N . ILE A 1 98 ? 36.685 -9.949 -25.650 1.00 62.34 98 ILE A N 1
ATOM 744 C CA . ILE A 1 98 ? 35.572 -9.082 -25.255 1.00 62.34 98 ILE A CA 1
ATOM 745 C C . ILE A 1 98 ? 35.930 -7.658 -25.682 1.00 62.34 98 ILE A C 1
ATOM 747 O O . ILE A 1 98 ? 36.952 -7.116 -25.271 1.00 62.34 98 ILE A O 1
ATOM 751 N N . GLY A 1 99 ? 35.084 -7.051 -26.517 1.00 63.25 99 GLY A N 1
ATOM 752 C CA . GLY A 1 99 ? 35.303 -5.680 -26.972 1.00 63.25 99 GLY A CA 1
ATOM 753 C C . GLY A 1 99 ? 35.363 -4.690 -25.798 1.00 63.25 99 GLY A C 1
ATOM 754 O O . GLY A 1 99 ? 34.605 -4.858 -24.842 1.00 63.25 99 GLY A O 1
ATOM 755 N N . PRO A 1 100 ? 36.202 -3.641 -25.878 1.00 73.31 100 PRO A N 1
ATOM 756 C CA . PRO A 1 100 ? 36.447 -2.717 -24.766 1.00 73.31 100 PRO A CA 1
ATOM 757 C C . PRO A 1 100 ? 35.196 -1.948 -24.302 1.00 73.31 100 PRO A C 1
ATOM 759 O O . PRO A 1 100 ? 35.117 -1.568 -23.138 1.00 73.31 100 PRO A O 1
ATOM 762 N N . ASN A 1 101 ? 34.187 -1.780 -25.171 1.00 68.44 101 ASN A N 1
ATOM 763 C CA . ASN A 1 101 ? 32.941 -1.066 -24.864 1.00 68.44 101 ASN A CA 1
ATOM 764 C C . ASN A 1 101 ? 31.700 -1.961 -25.080 1.00 68.44 101 ASN A C 1
ATOM 766 O O . ASN A 1 101 ? 30.971 -1.773 -26.064 1.00 68.44 101 ASN A O 1
ATOM 770 N N . PRO A 1 102 ? 31.416 -2.932 -24.191 1.00 72.00 102 PRO A N 1
ATOM 771 C CA . PRO A 1 102 ? 30.265 -3.824 -24.338 1.00 72.00 102 PRO A CA 1
ATOM 772 C C . PRO A 1 102 ? 28.911 -3.115 -24.159 1.00 72.00 102 PRO A C 1
ATOM 774 O O . PRO A 1 102 ? 27.921 -3.571 -24.720 1.00 72.00 102 PRO A O 1
ATOM 777 N N . GLU A 1 103 ? 28.875 -1.979 -23.456 1.00 74.31 103 GLU A N 1
ATOM 778 C CA . GLU A 1 103 ? 27.678 -1.140 -23.243 1.00 74.31 103 GLU A CA 1
ATOM 779 C C . GLU A 1 103 ? 27.163 -0.468 -24.526 1.00 74.31 103 GLU A C 1
ATOM 781 O O . GLU A 1 103 ? 26.017 -0.045 -24.601 1.00 74.31 103 GLU A O 1
ATOM 786 N N . SER A 1 104 ? 28.007 -0.362 -25.557 1.00 75.50 104 SER A N 1
ATOM 787 C CA . SER A 1 104 ? 27.626 0.245 -26.840 1.00 75.50 104 SER A CA 1
ATOM 788 C C . SER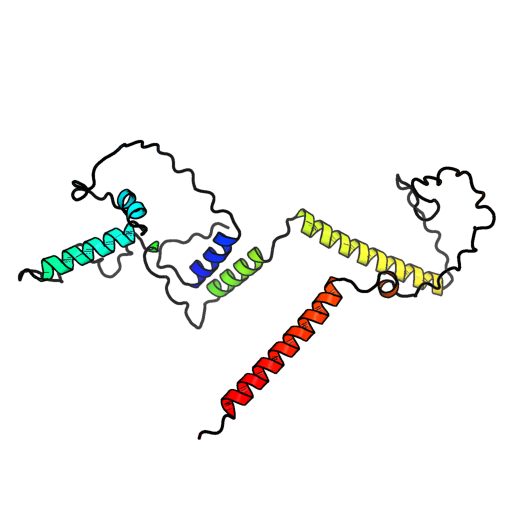 A 1 104 ? 26.893 -0.719 -27.781 1.00 75.50 104 SER A C 1
ATOM 790 O O . SER A 1 104 ? 26.420 -0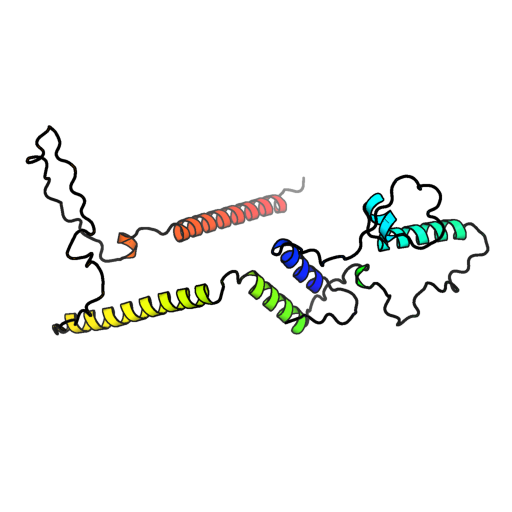.304 -28.842 1.00 75.50 104 SER A O 1
ATOM 792 N N . LYS A 1 105 ? 26.821 -2.007 -27.421 1.00 78.00 105 LYS A N 1
ATOM 793 C CA . LYS A 1 105 ? 26.156 -3.049 -28.210 1.00 78.00 105 LYS A CA 1
ATOM 794 C C . LYS A 1 105 ? 24.695 -3.189 -27.769 1.00 78.00 105 LYS A C 1
ATOM 796 O O . LYS A 1 105 ? 24.420 -3.046 -26.581 1.00 78.00 105 LYS A O 1
ATOM 801 N N . PRO A 1 106 ? 23.766 -3.500 -28.693 1.00 81.62 106 PRO A N 1
ATOM 802 C CA . PRO A 1 106 ? 22.379 -3.751 -28.322 1.00 81.62 106 PRO A CA 1
ATOM 803 C C . PRO A 1 106 ? 22.291 -4.944 -27.367 1.00 81.62 106 PRO A C 1
ATOM 805 O O . PRO A 1 106 ? 23.019 -5.933 -27.532 1.00 81.62 106 PRO A O 1
ATOM 808 N N . ALA A 1 107 ? 21.386 -4.851 -26.395 1.00 84.62 107 ALA A N 1
ATOM 809 C CA . ALA A 1 107 ? 21.139 -5.937 -25.469 1.00 84.62 107 ALA A CA 1
ATOM 810 C C . ALA A 1 107 ? 20.621 -7.183 -26.198 1.00 84.62 107 ALA A C 1
ATOM 812 O O . ALA A 1 107 ? 19.884 -7.120 -27.189 1.00 84.62 107 ALA A O 1
ATOM 813 N N . ARG A 1 108 ? 21.062 -8.346 -25.724 1.00 84.00 108 ARG A N 1
ATOM 814 C CA . ARG A 1 108 ? 20.656 -9.635 -26.277 1.00 84.00 108 ARG A CA 1
ATOM 815 C C . ARG A 1 108 ? 19.215 -9.944 -25.863 1.00 84.00 108 ARG A C 1
ATOM 817 O O . ARG A 1 108 ? 18.892 -9.785 -24.682 1.00 84.00 108 ARG A O 1
ATOM 824 N N . PRO A 1 109 ? 18.377 -10.441 -26.796 1.00 87.12 109 PRO A N 1
ATOM 825 C CA . PRO A 1 109 ? 17.075 -10.989 -26.456 1.00 87.12 109 PRO A CA 1
ATOM 826 C C . PRO A 1 109 ? 17.194 -12.079 -25.398 1.00 87.12 109 PRO A C 1
ATOM 828 O O . PRO A 1 109 ? 18.104 -12.910 -25.437 1.00 87.12 109 PRO A O 1
ATOM 831 N N . ASP A 1 110 ? 16.255 -12.059 -24.464 1.00 86.00 110 ASP A N 1
ATOM 832 C CA . ASP A 1 110 ? 16.187 -13.040 -23.395 1.00 86.00 110 ASP A CA 1
ATOM 833 C C . ASP A 1 110 ? 15.786 -14.419 -23.960 1.00 86.00 110 ASP A C 1
ATOM 835 O O . ASP A 1 110 ? 14.918 -14.492 -24.838 1.00 86.00 110 ASP A O 1
ATOM 839 N N . PRO A 1 111 ? 16.388 -15.524 -23.482 1.00 87.12 111 PRO A N 1
ATOM 840 C CA . PRO A 1 111 ? 15.929 -16.870 -23.808 1.00 87.12 111 PRO A CA 1
ATOM 841 C C . PRO A 1 111 ? 14.461 -17.076 -23.415 1.00 87.12 111 PRO A C 1
ATOM 843 O O . PRO A 1 111 ? 14.010 -16.568 -22.390 1.00 87.12 111 PRO A O 1
ATOM 846 N N . VAL A 1 112 ? 13.720 -17.866 -24.202 1.00 83.25 112 VAL A N 1
ATOM 847 C CA . VAL A 1 112 ? 12.314 -18.206 -23.901 1.00 83.25 112 VAL A CA 1
ATOM 848 C C . VAL A 1 112 ? 12.204 -18.865 -22.522 1.00 83.25 112 VAL A C 1
ATOM 850 O O . VAL A 1 112 ? 11.371 -18.473 -21.703 1.00 83.25 112 VAL A O 1
ATOM 853 N N . ASP A 1 113 ? 13.109 -19.802 -22.244 1.00 88.25 113 ASP A N 1
ATOM 854 C CA . ASP A 1 113 ? 13.247 -20.443 -20.944 1.00 88.25 113 ASP A CA 1
ATOM 855 C C . ASP A 1 113 ? 14.328 -19.734 -20.125 1.00 88.25 113 ASP A C 1
ATOM 857 O O . ASP A 1 113 ? 15.495 -20.120 -20.115 1.00 88.25 113 ASP A O 1
ATOM 861 N N . MET A 1 114 ? 13.923 -18.664 -19.436 1.00 82.75 114 MET A N 1
ATOM 862 C CA . MET A 1 114 ? 14.781 -17.978 -18.466 1.00 82.75 114 MET A CA 1
ATOM 863 C C . MET A 1 114 ? 15.186 -18.931 -17.335 1.00 82.75 114 MET A C 1
ATOM 865 O O . MET A 1 114 ? 14.340 -19.657 -16.790 1.00 82.75 114 MET A O 1
ATOM 869 N N . ASP A 1 115 ? 16.462 -18.880 -16.963 1.00 88.50 115 ASP A N 1
ATOM 870 C CA . ASP A 1 115 ? 17.023 -19.572 -15.806 1.00 88.50 115 ASP A CA 1
ATOM 871 C C . ASP A 1 115 ? 16.408 -19.070 -14.486 1.00 88.50 115 ASP A C 1
ATOM 873 O O . ASP A 1 115 ? 15.691 -18.062 -14.428 1.00 88.50 115 ASP A O 1
ATOM 877 N N . GLU A 1 116 ? 16.626 -19.832 -13.412 1.00 90.38 116 GLU A N 1
ATOM 878 C CA . GLU A 1 116 ? 16.110 -19.500 -12.080 1.00 90.38 116 GLU A CA 1
ATOM 879 C C . GLU A 1 116 ? 16.650 -18.148 -11.599 1.00 90.38 116 GLU A C 1
ATOM 881 O O . GLU A 1 116 ? 15.866 -17.307 -11.157 1.00 90.38 116 GLU A O 1
ATOM 886 N N . ASP A 1 117 ? 17.938 -17.886 -11.827 1.00 86.25 117 ASP A N 1
ATOM 887 C CA . ASP A 1 117 ? 18.606 -16.630 -11.479 1.00 86.25 117 ASP A CA 1
ATOM 888 C C . ASP A 1 117 ? 17.960 -15.415 -12.171 1.00 86.25 117 ASP A C 1
ATOM 890 O O . ASP A 1 117 ? 17.658 -14.410 -11.521 1.00 86.25 117 ASP A O 1
ATOM 894 N N . GLY A 1 118 ? 17.677 -15.485 -13.479 1.00 82.94 118 GLY A N 1
ATOM 895 C CA . GLY A 1 118 ? 17.034 -14.390 -14.212 1.00 82.94 118 GLY A CA 1
ATOM 896 C C . GLY A 1 118 ? 15.604 -14.109 -13.739 1.00 82.94 118 GLY A C 1
ATOM 897 O O . GLY A 1 118 ? 15.193 -12.950 -13.591 1.00 82.94 118 GLY A O 1
ATOM 898 N N . LYS A 1 119 ? 14.842 -15.165 -13.432 1.00 87.75 119 LYS A N 1
ATOM 899 C CA . LYS A 1 119 ? 13.495 -15.044 -12.848 1.00 87.75 119 LYS A CA 1
ATOM 900 C C . LYS A 1 119 ? 13.544 -14.478 -11.428 1.00 87.75 119 LYS A C 1
ATOM 902 O O . LYS A 1 119 ? 12.727 -13.610 -11.096 1.00 87.75 119 LYS A O 1
ATOM 907 N N . GLU A 1 120 ? 14.495 -14.923 -10.608 1.00 88.94 120 GLU A N 1
ATOM 908 C CA . GLU A 1 120 ? 14.699 -14.413 -9.253 1.00 88.94 120 GLU A CA 1
ATOM 909 C C . GLU A 1 120 ? 15.042 -12.922 -9.298 1.00 88.94 120 GLU A C 1
ATOM 911 O O . GLU A 1 120 ? 14.371 -12.128 -8.630 1.00 88.94 120 GLU A O 1
ATOM 916 N N . MET A 1 121 ? 15.971 -12.507 -10.165 1.00 85.88 121 MET A N 1
ATOM 917 C CA . MET A 1 121 ? 16.329 -11.097 -10.345 1.00 85.88 121 MET A CA 1
ATOM 918 C C . MET A 1 121 ? 15.119 -10.220 -10.698 1.00 85.88 121 MET A C 1
ATOM 920 O O . MET A 1 121 ? 14.903 -9.181 -10.064 1.00 85.88 121 MET A O 1
ATOM 924 N N . LEU A 1 122 ? 14.275 -10.650 -11.641 1.00 86.50 122 LEU A N 1
ATOM 925 C CA . LEU A 1 122 ? 13.043 -9.931 -11.992 1.00 86.50 122 LEU A CA 1
ATOM 926 C C . LEU A 1 122 ? 12.051 -9.865 -10.823 1.00 86.50 122 LEU A C 1
ATOM 928 O O . LEU A 1 122 ? 11.402 -8.835 -10.609 1.00 86.50 122 LEU A O 1
ATOM 932 N N . SER A 1 123 ? 11.923 -10.946 -10.053 1.00 86.88 123 SER A N 1
ATOM 933 C CA . SER A 1 123 ? 11.043 -10.987 -8.881 1.00 86.88 123 SER A CA 1
ATOM 934 C C . SER A 1 123 ? 11.514 -10.032 -7.775 1.00 86.88 123 SER A C 1
ATOM 936 O O . SER A 1 123 ? 10.703 -9.287 -7.212 1.00 86.88 123 SER A O 1
ATOM 938 N N . VAL A 1 124 ? 12.828 -9.970 -7.535 1.00 86.88 124 VAL A N 1
ATOM 939 C CA . VAL A 1 124 ? 13.463 -9.057 -6.579 1.00 86.88 124 VAL A CA 1
ATOM 940 C C . VAL A 1 124 ? 13.279 -7.614 -7.036 1.00 86.88 124 VAL A C 1
ATOM 942 O O . VAL A 1 124 ? 12.841 -6.780 -6.241 1.00 86.88 124 VAL A O 1
ATOM 945 N N . ALA A 1 125 ? 13.518 -7.317 -8.315 1.00 86.88 125 ALA A N 1
ATOM 946 C CA . ALA A 1 125 ? 13.322 -5.983 -8.879 1.00 86.88 125 ALA A CA 1
ATOM 947 C C . ALA A 1 125 ? 11.868 -5.505 -8.723 1.00 86.88 125 ALA A C 1
ATOM 949 O O . ALA A 1 125 ? 11.624 -4.413 -8.200 1.00 86.88 125 ALA A O 1
ATOM 950 N N . ARG A 1 126 ? 10.886 -6.348 -9.077 1.00 86.25 126 ARG A N 1
ATOM 951 C CA . ARG A 1 126 ? 9.453 -6.054 -8.876 1.00 86.25 126 ARG A CA 1
ATOM 952 C C . ARG A 1 126 ? 9.118 -5.830 -7.401 1.00 86.25 126 ARG A C 1
ATOM 954 O O . ARG A 1 126 ? 8.393 -4.892 -7.066 1.00 86.25 126 ARG A O 1
ATOM 961 N N . GLY A 1 127 ? 9.660 -6.664 -6.514 1.00 85.81 127 GLY A N 1
ATOM 962 C CA . GLY A 1 127 ? 9.478 -6.536 -5.071 1.00 85.81 127 GLY A CA 1
ATOM 963 C C . GLY A 1 127 ? 10.046 -5.229 -4.515 1.00 85.81 127 GLY A C 1
ATOM 964 O O . GLY A 1 127 ? 9.415 -4.596 -3.667 1.00 85.81 127 GLY A O 1
ATOM 965 N N . LEU A 1 128 ? 11.212 -4.795 -4.992 1.00 83.75 128 LEU A N 1
ATOM 966 C CA . LEU A 1 128 ? 11.820 -3.522 -4.602 1.00 83.75 128 LEU A CA 1
ATOM 967 C C . LEU A 1 128 ? 11.000 -2.329 -5.105 1.00 83.75 128 LEU A C 1
ATOM 969 O O . LEU A 1 128 ? 10.683 -1.451 -4.304 1.00 83.75 128 LEU A O 1
ATOM 973 N N . LEU A 1 129 ? 10.577 -2.337 -6.372 1.00 84.00 129 LEU A N 1
ATOM 974 C CA . LEU A 1 129 ? 9.759 -1.266 -6.958 1.00 84.00 129 LEU A CA 1
ATOM 975 C C . LEU A 1 129 ? 8.390 -1.130 -6.273 1.00 84.00 129 LEU A C 1
ATOM 977 O O . LEU A 1 129 ? 7.930 -0.022 -6.009 1.00 84.00 129 LEU A O 1
ATOM 981 N N . GLY A 1 130 ? 7.753 -2.244 -5.900 1.00 86.81 130 GLY A N 1
ATOM 982 C CA . GLY A 1 130 ? 6.495 -2.212 -5.144 1.00 86.81 130 GLY A CA 1
ATOM 983 C C . GLY A 1 130 ? 6.644 -1.696 -3.703 1.00 86.81 130 GLY A C 1
ATOM 984 O O . GLY A 1 130 ? 5.659 -1.334 -3.050 1.00 86.81 130 GLY A O 1
ATOM 985 N N . ASN A 1 131 ? 7.867 -1.650 -3.170 1.00 88.31 131 ASN A N 1
ATOM 986 C CA . ASN A 1 131 ? 8.148 -1.303 -1.783 1.00 88.31 131 ASN A CA 1
ATOM 987 C C . ASN A 1 131 ? 8.444 0.194 -1.595 1.00 88.31 131 ASN A C 1
ATOM 989 O O . ASN A 1 131 ? 9.565 0.594 -1.311 1.00 88.31 131 ASN A O 1
ATOM 993 N N . ILE A 1 132 ? 7.399 1.020 -1.587 1.00 86.94 132 ILE A N 1
ATOM 994 C CA . ILE A 1 132 ? 7.525 2.473 -1.337 1.00 86.94 132 ILE A CA 1
ATOM 995 C C . ILE A 1 132 ? 7.597 2.863 0.155 1.00 86.94 132 ILE A C 1
ATOM 997 O O . ILE A 1 132 ? 7.809 4.020 0.508 1.00 86.94 132 ILE A O 1
ATOM 1001 N N . ARG A 1 133 ? 7.356 1.918 1.078 1.00 87.12 133 ARG A N 1
ATOM 1002 C CA . ARG A 1 133 ? 7.220 2.202 2.522 1.00 87.12 133 ARG A CA 1
ATOM 1003 C C . ARG A 1 133 ? 8.493 1.886 3.303 1.00 87.12 133 ARG A C 1
ATOM 1005 O O . ARG A 1 133 ? 8.946 0.741 3.330 1.00 87.12 133 ARG A O 1
ATOM 1012 N N . GLY A 1 134 ? 8.976 2.866 4.069 1.00 92.00 134 GLY A N 1
ATOM 1013 C CA . GLY A 1 134 ? 10.106 2.697 4.987 1.00 92.00 134 GLY A 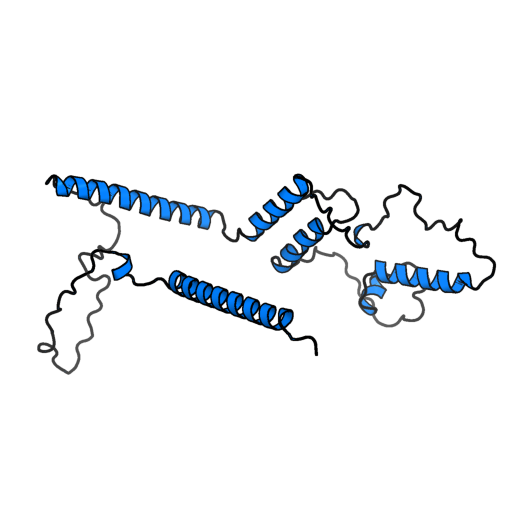CA 1
ATOM 1014 C C . GLY A 1 134 ? 9.818 1.807 6.210 1.00 92.00 134 GLY A C 1
ATOM 1015 O O . GLY A 1 134 ? 8.673 1.447 6.510 1.00 92.00 134 GLY A O 1
ATOM 1016 N N . LYS A 1 135 ? 10.872 1.488 6.981 1.00 94.44 135 LYS A N 1
ATOM 1017 C CA . LYS A 1 135 ? 10.809 0.597 8.164 1.00 94.44 135 LYS A CA 1
ATOM 1018 C C . LYS A 1 135 ? 9.759 1.039 9.194 1.00 94.44 135 LYS A C 1
ATOM 1020 O O . LYS A 1 135 ? 9.004 0.207 9.698 1.00 94.44 135 LYS A O 1
ATOM 1025 N N . LYS A 1 136 ? 9.675 2.343 9.482 1.00 95.25 136 LYS A N 1
ATOM 1026 C CA . LYS A 1 136 ? 8.738 2.904 10.472 1.00 95.25 136 LYS A CA 1
ATOM 1027 C C . LYS A 1 136 ? 7.279 2.751 10.035 1.00 95.25 136 LYS A C 1
ATOM 1029 O O . LYS A 1 136 ? 6.458 2.308 10.831 1.00 95.25 136 LYS A O 1
ATOM 1034 N N . ALA A 1 137 ? 6.976 3.027 8.766 1.00 95.56 137 ALA A N 1
ATOM 1035 C CA . ALA A 1 137 ? 5.636 2.849 8.209 1.00 95.56 137 ALA A CA 1
ATOM 1036 C C . ALA A 1 137 ? 5.207 1.371 8.238 1.00 95.56 137 ALA A C 1
ATOM 1038 O O . ALA A 1 137 ? 4.107 1.058 8.692 1.00 95.56 137 ALA A O 1
ATOM 1039 N N . LYS A 1 138 ? 6.101 0.449 7.847 1.00 95.31 138 LYS A N 1
ATOM 1040 C CA . LYS A 1 138 ? 5.847 -1.002 7.928 1.00 95.31 138 LYS A CA 1
ATOM 1041 C C . LYS A 1 138 ? 5.610 -1.468 9.371 1.00 95.31 138 LYS A C 1
ATOM 1043 O O . LYS A 1 138 ? 4.682 -2.235 9.617 1.00 95.31 138 LYS A O 1
ATOM 1048 N N . ARG A 1 139 ? 6.409 -0.993 10.335 1.00 95.75 139 ARG A N 1
ATOM 1049 C CA . ARG A 1 139 ? 6.216 -1.294 11.766 1.00 95.75 139 ARG A CA 1
ATOM 1050 C C . ARG A 1 139 ? 4.869 -0.771 12.265 1.00 95.75 139 ARG A C 1
ATOM 1052 O O . ARG A 1 139 ? 4.128 -1.525 12.885 1.00 95.75 139 ARG A O 1
ATOM 1059 N N . LYS A 1 140 ? 4.515 0.472 11.928 1.00 97.12 140 LYS A N 1
ATOM 1060 C CA . LYS A 1 140 ? 3.260 1.084 12.375 1.00 97.12 140 LYS A CA 1
ATOM 1061 C C . LYS A 1 140 ? 2.022 0.392 11.804 1.00 97.12 140 LYS A C 1
ATOM 1063 O O . LYS A 1 140 ? 1.041 0.222 12.521 1.00 97.12 140 LYS A O 1
ATOM 1068 N N . ALA A 1 141 ? 2.078 -0.050 10.547 1.00 95.25 141 ALA A N 1
ATOM 1069 C CA . ALA A 1 141 ? 1.008 -0.835 9.935 1.00 95.25 141 ALA A CA 1
ATOM 1070 C C . ALA A 1 141 ? 0.798 -2.178 10.658 1.00 95.25 141 ALA A C 1
ATOM 1072 O O . ALA A 1 141 ? -0.335 -2.523 10.985 1.00 95.25 141 ALA A O 1
ATOM 1073 N N . ARG A 1 142 ? 1.888 -2.889 10.987 1.00 97.12 142 ARG A N 1
ATOM 1074 C CA . ARG A 1 142 ? 1.821 -4.126 11.783 1.00 97.12 142 ARG A CA 1
ATOM 1075 C C . ARG A 1 142 ? 1.299 -3.879 13.199 1.00 97.12 142 ARG A C 1
ATOM 1077 O O . ARG A 1 142 ? 0.456 -4.627 13.674 1.00 97.12 142 ARG A O 1
ATOM 1084 N N . GLU A 1 143 ? 1.744 -2.812 13.862 1.00 96.44 143 GLU A N 1
ATOM 1085 C CA . GLU A 1 143 ? 1.211 -2.418 15.174 1.00 96.44 143 GLU A CA 1
ATOM 1086 C C . GLU A 1 143 ? -0.297 -2.154 15.122 1.00 96.44 143 GLU A C 1
ATOM 1088 O O . GLU A 1 143 ? -1.012 -2.602 16.013 1.00 96.44 143 GLU A O 1
ATOM 1093 N N . LYS A 1 144 ? -0.791 -1.467 14.081 1.00 96.81 144 LYS A N 1
ATOM 10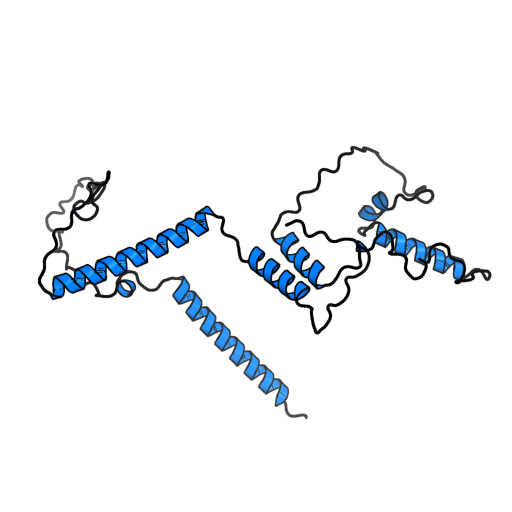94 C CA . LYS A 1 144 ? -2.226 -1.205 13.901 1.00 96.81 144 LYS A CA 1
ATOM 1095 C C . LYS A 1 144 ? -3.021 -2.514 13.818 1.00 96.81 144 LYS A C 1
ATOM 1097 O O . LYS A 1 144 ? -3.978 -2.679 14.568 1.00 96.81 144 LYS A O 1
ATOM 1102 N N . GLN A 1 145 ? -2.566 -3.462 12.999 1.00 95.94 145 GLN A N 1
ATOM 1103 C CA . GLN A 1 145 ? -3.192 -4.786 12.872 1.00 95.94 145 GLN A CA 1
ATOM 1104 C C . GLN A 1 145 ? -3.175 -5.564 14.194 1.00 95.94 145 GLN A C 1
ATOM 1106 O O . GLN A 1 145 ? -4.186 -6.130 14.599 1.00 95.94 145 GLN A O 1
ATOM 1111 N N . LEU A 1 146 ? -2.047 -5.554 14.912 1.00 97.69 146 LEU A N 1
ATOM 1112 C CA . LEU A 1 146 ? -1.943 -6.216 16.215 1.00 97.69 146 LEU A CA 1
ATOM 1113 C C . LEU A 1 146 ? -2.858 -5.575 17.267 1.00 97.69 146 LEU A C 1
ATOM 1115 O O . LEU A 1 146 ? -3.405 -6.279 18.115 1.00 97.69 146 LEU A O 1
ATOM 1119 N N . VAL A 1 147 ? -3.036 -4.252 17.235 1.00 96.56 147 VAL A N 1
ATOM 1120 C CA . VAL A 1 147 ? -3.966 -3.541 18.124 1.00 96.56 147 VAL A CA 1
ATOM 1121 C C . VAL A 1 147 ? -5.414 -3.910 17.807 1.00 96.56 147 VAL A C 1
ATOM 1123 O O . VAL A 1 147 ? -6.172 -4.197 18.733 1.00 96.56 147 VAL A O 1
ATOM 1126 N N . GLU A 1 148 ? -5.793 -3.957 16.530 1.00 95.44 148 GLU A N 1
ATOM 1127 C CA . GLU A 1 148 ? -7.127 -4.389 16.096 1.00 95.44 148 GLU A CA 1
ATOM 1128 C C . GLU A 1 148 ? -7.401 -5.845 16.498 1.00 95.44 148 GLU A C 1
ATOM 1130 O O . GLU A 1 148 ? -8.418 -6.119 17.137 1.00 95.44 148 GLU A O 1
ATOM 1135 N N . ALA A 1 149 ? -6.455 -6.757 16.259 1.00 97.31 149 ALA A N 1
ATOM 1136 C CA . ALA A 1 149 ? -6.565 -8.158 16.669 1.00 97.31 149 ALA A CA 1
ATOM 1137 C C . ALA A 1 149 ? -6.729 -8.308 18.193 1.00 97.31 149 ALA A C 1
ATOM 1139 O O . ALA A 1 149 ? -7.616 -9.019 18.667 1.00 97.31 149 ALA A O 1
ATOM 1140 N N . ARG A 1 150 ? -5.928 -7.581 18.986 1.00 97.12 150 ARG A N 1
ATOM 1141 C CA . ARG A 1 150 ? -6.061 -7.561 20.455 1.00 97.12 150 ARG A CA 1
ATOM 1142 C C . ARG A 1 150 ? -7.407 -6.994 20.905 1.00 97.12 150 ARG A C 1
ATOM 1144 O O . ARG A 1 150 ? -7.984 -7.507 21.869 1.00 97.12 150 ARG A O 1
ATOM 1151 N N . ARG A 1 151 ? -7.911 -5.951 20.232 1.00 94.94 151 ARG A N 1
ATOM 1152 C CA . ARG A 1 151 ? -9.228 -5.355 20.506 1.00 94.94 151 ARG A CA 1
ATOM 1153 C C . ARG A 1 151 ? -10.339 -6.369 20.250 1.00 94.94 151 ARG A C 1
ATOM 1155 O O . ARG A 1 151 ? -11.185 -6.531 21.124 1.00 94.94 151 ARG A O 1
ATOM 1162 N N . LEU A 1 152 ? -10.312 -7.066 19.113 1.00 95.25 152 LEU A N 1
ATOM 1163 C CA . LEU A 1 152 ? -11.304 -8.085 18.755 1.00 95.25 152 LEU A CA 1
ATOM 1164 C C . LEU A 1 152 ? -11.284 -9.266 19.730 1.00 95.25 152 LEU A C 1
ATOM 1166 O O . LEU A 1 152 ? -12.328 -9.605 20.279 1.00 95.25 152 LEU A O 1
ATOM 1170 N N . ALA A 1 153 ? -10.107 -9.810 20.046 1.00 96.94 153 ALA A N 1
ATOM 1171 C CA . ALA A 1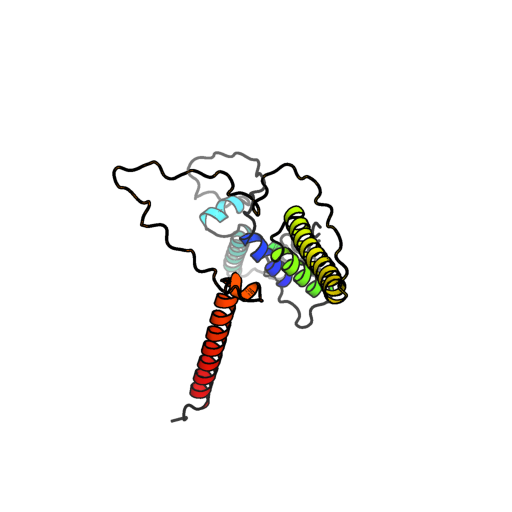 153 ? -9.977 -10.903 21.012 1.00 96.94 153 ALA A CA 1
ATOM 1172 C C . ALA A 1 153 ? -10.478 -10.508 22.416 1.00 96.94 153 ALA A C 1
ATOM 1174 O O . ALA A 1 153 ? -11.173 -11.269 23.088 1.00 96.94 153 ALA A O 1
ATOM 1175 N N . SER A 1 154 ? -10.161 -9.290 22.867 1.00 93.50 154 SER A N 1
ATOM 1176 C CA . SER A 1 154 ? -10.647 -8.778 24.158 1.00 93.50 154 SER A CA 1
ATOM 1177 C C . SER A 1 154 ? -12.158 -8.533 24.151 1.00 93.50 154 SER A C 1
ATOM 1179 O O . SER A 1 154 ? -12.823 -8.759 25.163 1.00 93.50 154 SER A O 1
ATOM 1181 N N . LEU A 1 155 ? -12.706 -8.070 23.024 1.00 93.00 155 LEU A N 1
ATOM 1182 C CA . LEU A 1 155 ? -14.139 -7.856 22.843 1.00 93.00 155 LEU A CA 1
ATOM 1183 C C . LEU A 1 155 ? -14.901 -9.181 22.845 1.00 93.00 155 LEU A C 1
ATOM 1185 O O . LEU A 1 155 ? -15.925 -9.269 23.515 1.00 93.00 155 LEU A O 1
ATOM 1189 N N . GLN A 1 156 ? -14.382 -10.200 22.159 1.00 95.56 156 GLN A N 1
ATOM 1190 C CA . GLN A 1 156 ? -14.939 -11.549 22.167 1.00 95.56 156 GLN A CA 1
ATOM 1191 C C . GLN A 1 156 ? -15.012 -12.095 23.596 1.00 95.56 156 GLN A C 1
ATOM 1193 O O . GLN A 1 156 ? -16.104 -12.392 24.070 1.00 95.56 156 GLN A O 1
ATOM 1198 N N . LYS A 1 157 ? -13.892 -12.084 24.335 1.00 94.88 157 LYS A N 1
ATOM 1199 C CA . LYS A 1 157 ? -13.874 -12.512 25.745 1.00 94.88 157 LYS A CA 1
ATOM 1200 C C . LYS A 1 157 ? -14.884 -11.743 26.592 1.00 94.88 157 LYS A C 1
ATOM 1202 O O . LYS A 1 157 ? -15.556 -12.316 27.440 1.00 94.88 157 LYS A O 1
ATOM 1207 N N . ARG A 1 158 ? -15.005 -10.427 26.385 1.00 92.75 158 ARG A N 1
ATOM 1208 C CA . ARG A 1 158 ? -15.984 -9.603 27.108 1.00 92.75 158 ARG A CA 1
ATOM 1209 C C . ARG A 1 158 ? -17.424 -9.994 26.768 1.00 92.75 158 ARG A C 1
ATOM 1211 O O . ARG A 1 158 ? -18.248 -10.013 27.673 1.00 92.75 158 ARG A O 1
ATOM 1218 N N . ARG A 1 159 ? -17.724 -10.281 25.498 1.00 93.62 159 ARG A N 1
ATOM 1219 C CA . ARG A 1 159 ? -19.050 -10.738 25.057 1.00 93.62 159 ARG A CA 1
ATOM 1220 C C . ARG A 1 159 ? -19.402 -12.084 25.681 1.00 93.62 159 ARG A C 1
ATOM 1222 O O . ARG A 1 159 ? -20.488 -12.196 26.225 1.00 93.62 159 ARG A O 1
ATOM 1229 N N . GLU A 1 160 ? -18.475 -13.039 25.677 1.00 95.31 160 GLU A N 1
ATOM 1230 C CA . GLU A 1 160 ? -18.660 -14.365 26.290 1.00 95.31 160 GLU A CA 1
ATOM 1231 C C . GLU A 1 160 ? -18.956 -14.255 27.791 1.00 95.31 160 GLU A C 1
ATOM 1233 O O . GLU A 1 160 ? -19.912 -14.838 28.289 1.00 95.31 160 GLU A O 1
ATOM 1238 N N . LEU A 1 161 ? -18.196 -13.430 28.511 1.00 95.19 161 LEU A N 1
ATOM 1239 C CA . LEU A 1 161 ? -18.422 -13.208 29.941 1.00 95.19 161 LEU A CA 1
ATOM 1240 C C . LEU A 1 161 ? -19.748 -12.509 30.224 1.00 95.19 161 LEU A C 1
ATOM 1242 O O . LEU A 1 161 ? -20.435 -12.882 31.168 1.00 95.19 161 LEU A O 1
ATOM 1246 N N . LYS A 1 162 ? -20.115 -11.518 29.403 1.00 94.06 162 LYS A N 1
ATOM 1247 C CA . LYS A 1 162 ? -21.396 -10.822 29.533 1.00 94.06 162 LYS A CA 1
ATOM 1248 C C . LYS A 1 162 ? -22.571 -11.753 29.222 1.00 94.06 162 LYS A C 1
ATOM 1250 O O . LYS A 1 162 ? -23.577 -11.687 29.914 1.00 94.06 162 LYS A O 1
ATOM 1255 N N . ALA A 1 163 ? -22.434 -12.631 28.226 1.00 94.44 163 ALA A N 1
ATOM 1256 C CA . ALA A 1 163 ? -23.426 -13.658 27.909 1.00 94.44 163 ALA A CA 1
ATOM 1257 C C . ALA A 1 163 ? -23.584 -14.673 29.053 1.00 94.44 163 ALA A C 1
ATOM 1259 O O . ALA A 1 163 ? -24.694 -15.109 29.328 1.00 94.44 163 ALA A O 1
ATOM 1260 N N . ALA A 1 164 ? -22.496 -14.981 29.766 1.00 96.31 164 ALA A N 1
ATOM 1261 C CA . ALA A 1 164 ? -22.517 -15.783 30.990 1.00 96.31 164 ALA A CA 1
ATOM 1262 C C . ALA A 1 164 ? -22.965 -15.003 32.248 1.00 96.31 164 ALA A C 1
ATOM 1264 O O . ALA A 1 164 ? -22.956 -15.562 33.341 1.00 96.31 164 ALA A O 1
ATOM 1265 N N . GLY A 1 165 ? -23.308 -13.712 32.130 1.00 93.62 165 GLY A N 1
ATOM 1266 C CA . GLY A 1 165 ? -23.739 -12.866 33.251 1.00 93.62 165 GLY A CA 1
ATOM 1267 C C . GLY A 1 165 ? -22.623 -12.418 34.208 1.00 93.62 165 GLY A C 1
ATOM 1268 O O . GLY A 1 165 ? -22.911 -11.899 35.282 1.00 93.62 165 GLY A O 1
ATOM 1269 N N . ILE A 1 166 ? -21.346 -12.602 33.852 1.00 92.75 166 ILE A N 1
ATOM 1270 C CA . ILE A 1 166 ? -20.200 -12.243 34.700 1.00 92.75 166 ILE A CA 1
ATOM 1271 C C . ILE A 1 166 ? -19.694 -10.839 34.345 1.00 92.75 166 ILE A C 1
ATOM 1273 O O . ILE A 1 166 ? -18.944 -10.643 33.379 1.00 92.75 166 ILE A O 1
ATOM 1277 N N . ASP A 1 167 ? -20.018 -9.862 35.191 1.00 85.88 167 ASP A N 1
ATOM 1278 C CA . ASP A 1 167 ? -19.558 -8.483 35.031 1.00 85.88 167 ASP A CA 1
ATOM 1279 C C . ASP A 1 167 ? -18.124 -8.282 35.538 1.00 85.88 167 ASP A C 1
ATOM 1281 O O . ASP A 1 167 ? -17.835 -8.155 36.729 1.00 85.88 167 ASP A O 1
ATOM 1285 N N . LYS A 1 168 ? -17.172 -8.196 34.601 1.00 80.81 168 LYS A N 1
ATOM 1286 C CA . LYS A 1 168 ? -15.778 -7.864 34.930 1.00 80.81 168 LYS A CA 1
ATOM 1287 C C . LYS A 1 168 ? -15.573 -6.357 35.033 1.00 80.81 168 LYS A C 1
ATOM 1289 O O . LYS A 1 168 ? -15.545 -5.660 34.013 1.00 80.81 168 LYS A O 1
ATOM 1294 N N . ARG A 1 169 ? -15.281 -5.866 36.244 1.00 81.75 169 ARG A N 1
ATOM 1295 C CA . ARG A 1 169 ? -14.859 -4.476 36.484 1.00 81.75 169 ARG A CA 1
ATOM 1296 C C . ARG A 1 169 ? -13.586 -4.160 35.690 1.00 81.75 169 ARG A C 1
ATOM 1298 O O . ARG A 1 169 ? -12.501 -4.657 35.986 1.00 81.75 169 ARG A O 1
ATOM 1305 N N . GLN A 1 170 ? -13.709 -3.320 34.666 1.00 76.38 170 GLN A N 1
ATOM 1306 C CA . GLN A 1 170 ? -12.564 -2.889 33.867 1.00 76.38 170 GLN A CA 1
ATOM 1307 C C . GLN A 1 170 ? -11.754 -1.856 34.661 1.00 76.38 170 GLN A C 1
ATOM 1309 O O . GLN A 1 170 ? -12.245 -0.769 34.964 1.00 76.38 170 GLN A O 1
ATOM 1314 N N . ARG A 1 171 ? -10.492 -2.162 34.977 1.00 79.38 171 ARG A N 1
ATOM 1315 C CA . ARG A 1 171 ? -9.557 -1.157 35.501 1.00 79.38 171 ARG A CA 1
ATOM 1316 C C . ARG A 1 171 ? -9.131 -0.239 34.353 1.00 79.38 171 ARG A C 1
ATOM 1318 O O . ARG A 1 171 ? -8.263 -0.601 33.560 1.00 79.38 171 ARG A O 1
ATOM 1325 N N . LYS A 1 172 ? -9.735 0.949 34.254 1.00 75.44 172 LYS A N 1
ATOM 1326 C CA . LYS A 1 172 ? -9.238 2.009 33.366 1.00 75.44 172 LYS A CA 1
ATOM 1327 C C . LYS A 1 172 ? -7.874 2.470 33.898 1.00 75.44 172 LYS A C 1
ATOM 1329 O O . LYS A 1 172 ? -7.783 2.975 35.015 1.00 75.44 172 LYS A O 1
ATOM 1334 N N . ARG A 1 173 ? -6.796 2.287 33.126 1.00 72.69 173 ARG A N 1
ATOM 1335 C CA . ARG A 1 173 ? -5.522 2.959 33.429 1.00 72.69 173 ARG A CA 1
ATOM 1336 C C . ARG A 1 173 ? -5.739 4.459 33.227 1.00 72.69 173 ARG A C 1
ATOM 1338 O O . ARG A 1 173 ? -6.173 4.850 32.146 1.00 72.69 173 ARG A O 1
ATOM 1345 N N . LYS A 1 174 ? -5.444 5.280 34.242 1.00 71.38 174 LYS A N 1
ATOM 1346 C CA . LYS A 1 174 ? -5.471 6.747 34.127 1.00 71.38 174 LYS A CA 1
ATOM 1347 C C . LYS A 1 174 ? -4.452 7.153 33.063 1.00 71.38 174 LYS A C 1
ATOM 1349 O O . LYS A 1 174 ? -3.246 7.071 33.288 1.00 71.38 174 LYS A O 1
ATOM 1354 N N . ARG A 1 175 ? -4.929 7.501 31.872 1.00 68.12 175 ARG A N 1
ATOM 1355 C CA . ARG A 1 175 ? -4.094 8.035 30.798 1.00 68.12 175 ARG A CA 1
ATOM 1356 C C . ARG A 1 175 ? -4.061 9.552 30.968 1.00 68.12 175 ARG A C 1
ATOM 1358 O O . ARG A 1 175 ? -5.089 10.138 31.279 1.00 68.12 175 ARG A O 1
ATOM 1365 N N . LYS A 1 176 ? -2.900 10.183 30.776 1.00 75.31 176 LYS A N 1
ATOM 1366 C CA . LYS A 1 176 ? -2.819 11.648 30.666 1.00 75.31 176 LYS A CA 1
ATOM 1367 C C . LYS A 1 176 ? -3.620 12.067 29.422 1.00 75.31 176 LYS A C 1
ATOM 1369 O O . LYS A 1 176 ? -3.220 11.695 28.318 1.00 75.31 176 LYS A O 1
ATOM 1374 N N . GLY A 1 177 ? -4.757 12.741 29.600 1.00 80.88 177 GLY A N 1
ATOM 1375 C CA . GLY A 1 177 ? -5.618 13.220 28.511 1.00 80.88 177 GLY A CA 1
ATOM 1376 C C . GLY A 1 177 ? -7.096 13.363 28.897 1.00 80.88 177 GLY A C 1
ATOM 1377 O O . GLY A 1 177 ? -7.484 12.985 29.997 1.00 80.88 177 GLY A O 1
ATOM 1378 N N . ILE A 1 178 ? -7.879 13.897 27.956 1.00 83.94 178 ILE A N 1
ATOM 1379 C CA . ILE A 1 178 ? -9.332 14.136 28.033 1.00 83.94 178 ILE A CA 1
ATOM 1380 C C . ILE A 1 178 ? -10.103 12.837 27.730 1.00 83.94 178 ILE A C 1
ATOM 1382 O O . ILE A 1 178 ? -9.711 12.093 26.820 1.00 83.94 178 ILE A O 1
ATOM 1386 N N . ASP A 1 179 ? -11.174 12.547 28.481 1.00 86.44 179 ASP A N 1
ATOM 1387 C CA . ASP A 1 179 ? -12.075 11.413 28.204 1.00 86.44 179 ASP A CA 1
ATOM 1388 C C . ASP A 1 179 ? -13.222 11.865 27.288 1.00 86.44 179 ASP A C 1
ATOM 1390 O O . ASP A 1 179 ? -14.255 12.362 27.725 1.00 86.44 179 ASP A O 1
ATOM 1394 N N . TYR A 1 180 ? -13.027 11.641 25.989 1.00 88.25 180 TYR A N 1
ATOM 1395 C CA . TYR A 1 180 ? -13.961 11.994 24.916 1.00 88.25 180 TYR A CA 1
ATOM 1396 C C . TYR A 1 180 ? -15.367 11.391 25.056 1.00 88.25 180 TYR A C 1
ATOM 1398 O O . TYR A 1 180 ? -16.269 11.807 24.336 1.00 88.25 180 TYR A O 1
ATOM 1406 N N . LEU A 1 181 ? -15.559 10.368 25.900 1.00 87.75 181 LEU A N 1
ATOM 1407 C CA . LEU A 1 181 ? -16.877 9.763 26.101 1.00 87.75 181 LEU A CA 1
ATOM 1408 C C . LEU A 1 181 ? -17.713 10.517 27.143 1.00 87.75 181 LEU A C 1
ATOM 1410 O O . LEU A 1 181 ? -18.938 10.452 27.089 1.00 87.75 181 LEU A O 1
ATOM 1414 N N . THR A 1 182 ? -17.070 11.163 28.118 1.00 88.44 182 THR A N 1
ATOM 1415 C CA . THR A 1 182 ? -17.757 11.769 29.269 1.00 88.44 182 THR A CA 1
ATOM 1416 C C . THR A 1 182 ? -17.963 13.266 29.127 1.00 88.44 182 THR A C 1
ATOM 1418 O O . THR A 1 182 ? -18.933 13.787 29.665 1.00 88.44 182 THR A O 1
ATOM 1421 N N . GLU A 1 183 ? -17.059 13.956 28.438 1.00 87.62 183 GLU A N 1
ATOM 1422 C CA . GLU A 1 183 ? -17.088 15.409 28.279 1.00 87.62 183 GLU A CA 1
ATOM 1423 C C . GLU A 1 183 ? -16.866 15.797 26.818 1.00 87.62 183 GLU A C 1
ATOM 1425 O O . GLU A 1 183 ? -16.207 15.070 26.071 1.00 87.62 183 GLU A O 1
ATOM 1430 N N . ILE A 1 184 ? -17.408 16.951 26.416 1.00 88.12 184 ILE A N 1
ATOM 1431 C CA . ILE A 1 184 ? -17.116 17.555 25.116 1.00 88.12 184 ILE A CA 1
ATOM 1432 C C . ILE A 1 184 ? -15.718 18.187 25.218 1.00 88.12 184 ILE A C 1
ATOM 1434 O O . ILE A 1 184 ? -15.536 19.156 25.959 1.00 88.12 184 ILE A O 1
ATOM 1438 N N . PRO A 1 185 ? -14.703 17.663 24.507 1.00 91.44 185 PRO A N 1
ATOM 1439 C CA . PRO A 1 185 ? -13.357 18.215 24.581 1.00 91.44 185 PRO A CA 1
ATOM 1440 C C . PRO A 1 185 ? -13.333 19.648 24.059 1.00 91.44 185 PRO A C 1
ATOM 1442 O O . PRO A 1 185 ? -13.810 19.903 22.955 1.00 91.44 185 PRO A O 1
ATOM 1445 N N . PHE A 1 186 ? -12.706 20.553 24.815 1.00 90.44 186 PHE A N 1
ATOM 1446 C CA . PHE A 1 186 ? -12.546 21.961 24.434 1.00 90.44 186 PHE A CA 1
ATOM 1447 C C . PHE A 1 186 ? -13.866 22.622 24.001 1.00 90.44 186 PHE A C 1
ATOM 1449 O O . PHE A 1 186 ? -13.912 23.318 22.987 1.00 90.44 186 PHE A O 1
ATOM 1456 N N . GLU A 1 187 ? -14.944 22.389 24.756 1.00 92.31 187 GLU A N 1
ATOM 1457 C CA . GLU A 1 187 ? -16.244 23.000 24.489 1.00 92.31 187 GLU A CA 1
ATOM 1458 C C . GLU A 1 187 ? -16.126 24.530 24.450 1.00 92.31 187 GLU A C 1
ATOM 1460 O O . GLU A 1 187 ? -15.850 25.192 25.453 1.00 92.31 187 GLU A O 1
ATOM 1465 N N . LYS A 1 188 ? -16.347 25.101 23.265 1.00 94.31 188 LYS A N 1
ATOM 1466 C CA . LYS A 1 188 ? -16.495 26.539 23.076 1.00 94.31 188 LYS A CA 1
ATOM 1467 C C . LYS A 1 188 ? -17.976 26.822 22.905 1.00 94.31 188 LYS A C 1
ATOM 1469 O O . LYS A 1 188 ? -18.535 26.550 21.845 1.00 94.31 188 LYS A O 1
ATOM 1474 N N . LYS A 1 189 ? -18.598 27.355 23.955 1.00 91.31 189 LYS A N 1
ATOM 1475 C CA . LYS A 1 189 ? -20.008 27.738 23.897 1.00 91.31 189 LYS A CA 1
ATOM 1476 C C . LYS A 1 189 ? -20.212 28.802 22.813 1.00 91.31 189 LYS A C 1
ATOM 1478 O O . LYS A 1 189 ? -19.345 29.677 22.671 1.00 91.31 189 LYS A O 1
ATOM 1483 N N . PRO A 1 190 ? -21.303 28.720 22.032 1.00 90.25 190 PRO A N 1
ATOM 1484 C CA . PRO A 1 190 ? -21.632 29.773 21.084 1.00 90.25 190 PRO A CA 1
ATOM 1485 C C . PRO A 1 190 ? -21.738 31.105 21.844 1.00 90.25 190 PRO A C 1
ATOM 1487 O O . PRO A 1 190 ? -22.241 31.121 22.972 1.00 90.25 190 PRO A O 1
ATOM 1490 N N . PRO A 1 191 ? -21.207 32.210 21.291 1.00 90.06 191 PRO A N 1
ATOM 1491 C CA . PRO A 1 191 ? -21.321 33.506 21.942 1.00 90.06 191 PRO A CA 1
ATOM 1492 C C . PRO A 1 191 ? -22.806 33.878 22.081 1.00 90.06 191 PRO A C 1
ATOM 1494 O O . PRO A 1 191 ? -23.571 33.623 21.147 1.00 90.06 191 PRO A O 1
ATOM 1497 N N . PRO A 1 192 ? -23.225 34.468 23.215 1.00 89.56 192 PRO A N 1
ATOM 1498 C CA . PRO A 1 192 ? -24.611 34.879 23.395 1.00 89.56 192 PRO A CA 1
ATOM 1499 C C . PRO A 1 192 ? -24.979 35.937 22.346 1.00 89.56 192 PRO A C 1
ATOM 1501 O O . PRO A 1 192 ? -24.231 36.892 22.127 1.00 89.56 192 PRO A O 1
ATOM 1504 N N . GLY A 1 193 ? -26.107 35.728 21.667 1.00 88.75 193 GLY A N 1
ATOM 1505 C CA . GLY A 1 193 ? -26.656 36.643 20.668 1.00 88.75 193 GLY A CA 1
ATOM 1506 C C . GLY A 1 193 ? -27.731 37.568 21.242 1.00 88.75 193 GLY A C 1
ATOM 1507 O O . GLY A 1 193 ? -28.060 37.505 22.421 1.00 88.75 193 GLY A O 1
ATOM 1508 N N . PHE A 1 194 ? -28.294 38.419 20.381 1.00 90.06 194 PHE A N 1
ATOM 1509 C CA . PHE A 1 194 ? -29.403 39.322 20.725 1.00 90.06 194 PHE A CA 1
ATOM 1510 C C . PHE A 1 194 ? -30.772 38.625 20.802 1.00 90.06 194 PHE A C 1
ATOM 1512 O O . PHE A 1 194 ? -31.705 39.193 21.361 1.00 90.06 194 PHE A O 1
ATOM 1519 N N . TYR A 1 195 ? -30.898 37.427 20.227 1.00 89.12 195 TYR A N 1
ATOM 1520 C CA . TYR A 1 195 ? -32.140 36.656 20.186 1.00 89.12 195 TYR A CA 1
ATOM 1521 C C . TYR A 1 195 ? -32.104 35.520 21.213 1.00 89.12 195 TYR A C 1
ATOM 1523 O O . TYR A 1 195 ? -31.057 34.898 21.404 1.00 89.12 195 TYR A O 1
ATOM 1531 N N . ASP A 1 196 ? -33.247 35.266 21.853 1.00 86.19 196 ASP A N 1
ATOM 1532 C CA . ASP A 1 196 ? -33.438 34.139 22.769 1.00 86.19 196 ASP A CA 1
ATOM 1533 C C . ASP A 1 196 ? -33.593 32.829 21.981 1.00 86.19 196 ASP A C 1
ATOM 1535 O O . ASP A 1 196 ? -34.275 32.788 20.959 1.00 86.19 196 ASP A O 1
ATOM 1539 N N . PHE A 1 197 ? -32.932 31.775 22.455 1.00 83.81 197 PHE A N 1
ATOM 1540 C CA . PHE A 1 197 ? -32.882 30.443 21.847 1.00 83.81 197 PHE A CA 1
ATOM 1541 C C . PHE A 1 197 ? -33.401 29.346 22.794 1.00 83.81 197 PHE A C 1
ATOM 1543 O O . PHE A 1 197 ? -33.285 28.163 22.475 1.00 83.81 197 PHE A O 1
ATOM 1550 N N . ALA A 1 198 ? -33.980 29.712 23.947 1.00 82.81 198 ALA A N 1
ATOM 1551 C CA . ALA A 1 198 ? -34.482 28.762 24.944 1.00 82.81 198 ALA A CA 1
ATOM 1552 C C . ALA A 1 198 ? -35.563 27.804 24.403 1.00 82.81 198 ALA A C 1
ATOM 1554 O O . ALA A 1 198 ? -35.606 26.641 24.801 1.00 82.81 198 ALA A O 1
ATOM 1555 N N . ASP A 1 199 ? -36.393 28.267 23.464 1.00 80.94 199 ASP A N 1
ATOM 1556 C CA . ASP A 1 199 ? -37.487 27.475 22.882 1.00 80.94 199 ASP A CA 1
ATOM 1557 C C . ASP A 1 199 ? -37.048 26.607 21.682 1.00 80.94 199 ASP A C 1
ATOM 1559 O O . ASP A 1 199 ? -37.825 25.790 21.181 1.00 80.94 199 ASP A O 1
ATOM 1563 N N . GLU A 1 200 ? -35.806 26.756 21.201 1.00 81.38 200 GLU A N 1
ATOM 1564 C CA . GLU A 1 200 ? -35.299 26.049 20.014 1.00 81.38 200 GLU A CA 1
ATOM 1565 C C . GLU A 1 200 ? -34.584 24.726 20.329 1.00 81.38 200 GLU A C 1
ATOM 1567 O O . GLU A 1 200 ? -34.226 23.985 19.403 1.00 81.38 200 GLU A O 1
ATOM 1572 N N . ASP A 1 201 ? -34.399 24.396 21.611 1.00 76.81 201 ASP A N 1
ATOM 1573 C CA . ASP A 1 201 ? -33.778 23.147 22.054 1.00 76.81 201 ASP A CA 1
ATOM 1574 C C . ASP A 1 201 ? -34.681 21.952 21.714 1.00 76.81 201 ASP A C 1
ATOM 1576 O O . ASP A 1 201 ? -35.533 21.495 22.482 1.00 76.81 201 ASP A O 1
ATOM 1580 N N . ARG A 1 202 ? -34.494 21.418 20.505 1.00 78.69 202 ARG A N 1
ATOM 1581 C CA . ARG A 1 202 ? -35.200 20.218 20.060 1.00 78.69 202 ARG A CA 1
ATOM 1582 C C . ARG A 1 202 ? -34.689 19.011 20.844 1.00 78.69 202 ARG A C 1
ATOM 1584 O O . ARG A 1 202 ? -33.472 18.811 20.928 1.00 78.69 202 ARG A O 1
ATOM 1591 N N . PRO A 1 203 ? -35.582 18.138 21.343 1.00 76.62 203 PRO A N 1
ATOM 1592 C CA . PRO A 1 203 ? -35.155 16.866 21.896 1.00 76.62 203 PRO A CA 1
ATOM 1593 C C . PRO A 1 203 ? -34.411 16.087 20.809 1.00 76.62 203 PRO A C 1
ATOM 1595 O O . PRO A 1 203 ? -34.940 15.829 19.728 1.00 76.62 203 PRO A O 1
ATOM 1598 N N . VAL A 1 204 ? -33.157 15.733 21.088 1.00 74.19 204 VAL A N 1
ATOM 1599 C CA . VAL A 1 204 ? -32.343 14.940 20.167 1.00 74.19 204 VAL A CA 1
ATOM 1600 C C . VAL A 1 204 ? -32.950 13.542 20.091 1.00 74.19 204 VAL A C 1
ATOM 1602 O O . VAL A 1 204 ? -32.809 12.746 21.026 1.00 74.19 204 VAL A O 1
ATOM 1605 N N . GLU A 1 205 ? -33.627 13.226 18.985 1.00 78.69 205 GLU A N 1
ATOM 1606 C CA . GLU A 1 205 ? -33.991 11.846 18.675 1.00 78.69 205 GLU A CA 1
ATOM 1607 C C . GLU A 1 205 ? -32.708 11.019 18.645 1.00 78.69 205 GLU A C 1
ATOM 1609 O O . GLU A 1 205 ? -31.795 11.282 17.862 1.00 78.69 205 GLU A O 1
ATOM 1614 N N . LYS A 1 206 ? -32.601 10.035 19.542 1.00 74.94 206 LYS A N 1
ATOM 1615 C CA . LYS A 1 206 ? -31.447 9.138 19.566 1.00 74.94 206 LYS A CA 1
ATOM 1616 C C . LYS A 1 206 ? -31.522 8.275 18.308 1.00 74.94 206 LYS A C 1
ATOM 1618 O O . LYS A 1 206 ? -32.422 7.435 18.237 1.00 74.94 206 LYS A O 1
ATOM 1623 N N . PRO A 1 207 ? -30.609 8.433 17.334 1.00 77.12 207 PRO A N 1
ATOM 1624 C CA . PRO A 1 207 ? -30.641 7.592 16.153 1.00 77.12 207 PRO A CA 1
ATOM 1625 C C . PRO A 1 207 ? -30.451 6.133 16.576 1.00 77.12 207 PRO A C 1
ATOM 1627 O O . PRO A 1 207 ? -29.617 5.819 17.434 1.00 77.12 207 PRO A O 1
ATOM 1630 N N . GLN A 1 208 ? -31.234 5.231 15.985 1.00 79.69 208 GLN A N 1
ATOM 1631 C CA . GLN A 1 208 ? -30.989 3.801 16.127 1.00 79.69 208 GLN A CA 1
ATOM 1632 C C . GLN A 1 208 ? -29.687 3.479 15.397 1.00 79.69 208 GLN A C 1
ATOM 1634 O O . GLN A 1 208 ? -29.641 3.416 14.170 1.00 79.69 208 GLN A O 1
ATOM 1639 N N . PHE A 1 209 ? -28.603 3.332 16.156 1.00 75.69 209 PHE A N 1
ATOM 1640 C CA . PHE A 1 209 ? -27.320 2.981 15.571 1.00 75.69 209 PHE A CA 1
ATOM 1641 C C . PHE A 1 209 ? -27.357 1.537 15.057 1.00 75.69 209 PHE A C 1
ATOM 1643 O O . PHE A 1 209 ? -27.761 0.638 15.805 1.00 75.69 209 PHE A O 1
ATOM 1650 N N . PRO A 1 210 ? -26.906 1.290 13.817 1.00 80.94 210 PRO A N 1
ATOM 1651 C CA . PRO A 1 210 ? -26.757 -0.063 13.312 1.00 80.94 210 PRO A CA 1
ATOM 1652 C C . PRO A 1 210 ? -25.766 -0.858 14.168 1.00 80.94 210 PRO A C 1
ATOM 1654 O O . PRO A 1 210 ? -24.843 -0.318 14.784 1.00 80.94 210 PRO A O 1
ATOM 1657 N N . THR A 1 211 ? -25.946 -2.177 14.203 1.00 79.12 211 THR A N 1
ATOM 1658 C CA . THR A 1 211 ? -25.087 -3.071 14.997 1.00 79.12 211 THR A CA 1
ATOM 1659 C C . THR A 1 211 ? -23.709 -3.292 14.360 1.00 79.12 211 THR A C 1
ATOM 1661 O O . THR A 1 211 ? -22.774 -3.722 15.046 1.00 79.12 211 THR A O 1
ATOM 1664 N N . ILE A 1 212 ? -23.564 -2.975 13.068 1.00 84.44 212 ILE A N 1
ATOM 1665 C CA . ILE A 1 212 ? -22.353 -3.181 12.272 1.00 84.44 212 ILE A CA 1
ATOM 1666 C C . ILE A 1 212 ? -21.585 -1.861 12.136 1.00 84.44 212 ILE A C 1
ATOM 1668 O O . ILE A 1 212 ? -22.132 -0.832 11.751 1.00 84.44 212 ILE A O 1
ATOM 1672 N N . ILE A 1 213 ? -20.278 -1.902 12.413 1.00 84.56 213 ILE A N 1
ATOM 1673 C CA . ILE A 1 213 ? -19.392 -0.726 12.341 1.00 84.56 213 ILE A CA 1
ATOM 1674 C C . ILE A 1 213 ? -19.306 -0.176 10.908 1.00 84.56 213 ILE A C 1
ATOM 1676 O O . ILE A 1 213 ? -19.259 1.032 10.718 1.00 84.56 213 ILE A O 1
ATOM 1680 N N . GLU A 1 214 ? -19.325 -1.047 9.899 1.00 84.06 214 GLU A N 1
ATOM 1681 C CA . GLU A 1 214 ? -19.255 -0.651 8.486 1.00 84.06 214 GLU A CA 1
ATOM 1682 C C . GLU A 1 214 ? -20.476 0.162 8.033 1.00 84.06 214 GLU A C 1
ATOM 1684 O O . GLU A 1 214 ? -20.341 1.070 7.218 1.00 84.06 214 GLU A O 1
ATOM 1689 N N . GLU A 1 215 ? -21.659 -0.114 8.585 1.00 83.94 215 GLU A N 1
ATOM 1690 C CA . GLU A 1 215 ? -22.871 0.664 8.301 1.00 83.94 215 GLU A CA 1
ATOM 1691 C C . GLU A 1 215 ? -22.820 2.040 8.970 1.00 83.94 215 GLU A C 1
ATOM 1693 O O . GLU A 1 215 ? -23.319 3.014 8.413 1.00 83.94 215 GLU A O 1
ATOM 1698 N N . LEU A 1 216 ? -22.162 2.132 10.131 1.00 85.94 216 LEU A N 1
ATOM 1699 C CA . LEU A 1 216 ? -21.964 3.389 10.847 1.00 85.94 216 LEU A CA 1
ATOM 1700 C C . LEU A 1 216 ? -20.931 4.301 10.161 1.00 85.94 216 LEU A C 1
ATOM 1702 O O . LEU A 1 216 ? -21.126 5.511 10.100 1.00 85.94 216 LEU A O 1
ATOM 1706 N N . GLU A 1 217 ? -19.825 3.737 9.665 1.00 85.44 217 GLU A N 1
ATOM 1707 C CA . GLU A 1 217 ? -18.756 4.492 8.986 1.00 85.44 217 GLU A CA 1
ATOM 1708 C C . GLU A 1 217 ? -19.067 4.772 7.503 1.00 85.44 217 GLU A C 1
ATOM 1710 O O . GLU A 1 217 ? -18.499 5.693 6.909 1.00 85.44 217 GLU A O 1
ATOM 1715 N N . GLY A 1 218 ? -19.975 3.996 6.904 1.00 88.06 218 GLY A N 1
ATOM 1716 C CA . GLY A 1 218 ? -20.317 4.065 5.488 1.00 88.06 218 GLY A CA 1
ATOM 1717 C C . GLY A 1 218 ? -19.296 3.379 4.569 1.00 88.06 218 GLY A C 1
ATOM 1718 O O . GLY A 1 218 ? -18.255 2.864 4.983 1.00 88.06 218 GLY A O 1
ATOM 1719 N N . LYS A 1 219 ? -19.591 3.359 3.261 1.00 90.06 219 LYS A N 1
ATOM 1720 C CA . LYS A 1 219 ? -18.729 2.709 2.256 1.00 90.06 219 LYS A CA 1
ATOM 1721 C C . LYS A 1 219 ? -17.411 3.470 2.093 1.00 90.06 219 LYS A C 1
ATOM 1723 O O . LYS A 1 219 ? -17.401 4.661 1.776 1.00 90.06 219 LYS A O 1
ATOM 1728 N N . ARG A 1 220 ? -16.278 2.773 2.217 1.00 90.38 220 ARG A N 1
ATOM 1729 C CA . ARG A 1 220 ? -14.956 3.378 1.996 1.00 90.38 220 ARG A CA 1
ATOM 1730 C C . ARG A 1 220 ? -14.772 3.738 0.523 1.00 90.38 220 ARG A C 1
ATOM 1732 O O . ARG A 1 220 ? -15.095 2.951 -0.363 1.00 90.38 220 ARG A O 1
ATOM 1739 N N . ARG A 1 221 ? -14.145 4.890 0.264 1.00 92.81 221 ARG A N 1
ATOM 1740 C CA . ARG A 1 221 ? -13.854 5.379 -1.100 1.00 92.81 221 ARG A CA 1
ATOM 1741 C C . ARG A 1 221 ? -13.120 4.345 -1.960 1.00 92.81 221 ARG A C 1
ATOM 1743 O O . ARG A 1 221 ? -13.475 4.157 -3.114 1.00 92.81 221 ARG A O 1
ATOM 1750 N N . VAL A 1 222 ? -12.155 3.636 -1.369 1.00 92.06 222 VAL A N 1
ATOM 1751 C CA . VAL A 1 222 ? -11.363 2.598 -2.051 1.00 92.06 222 VAL A CA 1
ATOM 1752 C C . VAL A 1 222 ? -12.236 1.433 -2.523 1.00 92.06 222 VAL A C 1
ATOM 1754 O O . VAL A 1 222 ? -12.037 0.926 -3.622 1.00 92.06 222 VAL A O 1
ATOM 1757 N N . ASP A 1 223 ? -13.220 1.026 -1.720 1.00 92.12 223 ASP A N 1
ATOM 1758 C CA . ASP A 1 223 ? -14.098 -0.097 -2.056 1.00 92.12 223 ASP A CA 1
ATOM 1759 C C . ASP A 1 223 ? -15.061 0.292 -3.188 1.00 92.12 223 ASP A C 1
ATOM 1761 O O . ASP A 1 223 ? -15.269 -0.483 -4.123 1.00 92.12 223 ASP A O 1
ATOM 1765 N N . VAL A 1 224 ? -15.581 1.525 -3.155 1.00 93.88 224 VAL A N 1
ATOM 1766 C CA . VAL A 1 224 ? -16.421 2.089 -4.226 1.00 93.88 224 VAL A CA 1
ATOM 1767 C C . VAL A 1 224 ? -15.636 2.206 -5.536 1.00 93.88 224 VAL A C 1
ATOM 1769 O O . VAL A 1 224 ? -16.091 1.743 -6.581 1.00 93.88 224 VAL A O 1
ATOM 1772 N N . GLU A 1 225 ? -14.428 2.764 -5.489 1.00 94.25 225 GLU A N 1
ATOM 1773 C CA . GLU A 1 225 ? -13.559 2.900 -6.661 1.00 94.25 225 GLU A CA 1
ATOM 1774 C C . GLU A 1 225 ? -13.173 1.534 -7.246 1.00 94.25 225 GLU A C 1
ATOM 1776 O O . GLU A 1 225 ? -13.197 1.341 -8.462 1.00 94.25 225 GLU A O 1
ATOM 1781 N N . ALA A 1 226 ? -12.868 0.549 -6.396 1.00 95.06 226 ALA A N 1
ATOM 1782 C CA . ALA A 1 226 ? -12.567 -0.807 -6.838 1.00 95.06 226 ALA A CA 1
ATOM 1783 C C . ALA A 1 226 ? -13.767 -1.473 -7.530 1.00 95.06 226 ALA A C 1
ATOM 1785 O O . ALA A 1 226 ? -13.580 -2.201 -8.508 1.00 95.06 226 ALA A O 1
ATOM 1786 N N . GLN A 1 227 ? -14.992 -1.228 -7.054 1.00 95.19 227 GLN A N 1
ATOM 1787 C CA . GLN A 1 227 ? -16.209 -1.711 -7.710 1.00 95.19 227 GLN A CA 1
ATOM 1788 C C . GLN A 1 227 ? -16.388 -1.081 -9.095 1.00 95.19 227 GLN A C 1
ATOM 1790 O O . GLN A 1 227 ? -16.599 -1.814 -10.061 1.00 95.19 227 GLN A O 1
ATOM 1795 N N . LEU A 1 228 ? -16.230 0.239 -9.214 1.00 95.88 228 LEU A N 1
ATOM 1796 C CA . LEU A 1 228 ? -16.327 0.941 -10.499 1.00 95.88 228 LEU A CA 1
ATOM 1797 C C . LEU A 1 228 ? -15.258 0.462 -11.490 1.00 95.88 228 LEU A C 1
ATOM 1799 O O . LEU A 1 228 ? -15.586 0.081 -12.611 1.00 95.88 228 LEU A O 1
ATOM 1803 N N . ARG A 1 229 ? -14.000 0.328 -11.050 1.00 95.50 229 ARG A N 1
ATOM 1804 C CA . ARG A 1 229 ? -12.917 -0.219 -11.888 1.00 95.50 229 ARG A CA 1
ATOM 1805 C C . ARG A 1 229 ? -13.226 -1.623 -12.398 1.00 95.50 229 ARG A C 1
ATOM 1807 O O . ARG A 1 229 ? -12.964 -1.925 -13.559 1.00 95.50 229 ARG A O 1
ATOM 1814 N N . LYS A 1 230 ? -13.793 -2.492 -11.555 1.00 96.56 230 LYS A N 1
ATOM 1815 C CA . LYS A 1 230 ? -14.216 -3.836 -11.980 1.00 96.56 230 LYS A CA 1
ATOM 1816 C C . LYS A 1 230 ? -15.309 -3.770 -13.046 1.00 96.56 230 LYS A C 1
ATOM 1818 O O . LYS A 1 230 ? -15.241 -4.527 -14.013 1.00 96.56 230 LYS A O 1
ATOM 1823 N N . GLN A 1 231 ? -16.282 -2.873 -12.890 1.00 96.50 231 GLN A N 1
ATOM 1824 C CA . GLN A 1 231 ? -17.340 -2.668 -13.882 1.00 96.50 231 GLN A CA 1
ATOM 1825 C C . GLN A 1 231 ? -16.770 -2.169 -15.214 1.00 96.50 231 GLN A C 1
ATOM 1827 O O . GLN A 1 231 ? -17.142 -2.690 -16.265 1.00 96.50 231 GLN A O 1
ATOM 1832 N N . ASP A 1 232 ? -15.829 -1.229 -15.187 1.00 96.12 232 ASP A N 1
ATOM 1833 C CA . ASP A 1 232 ? -15.208 -0.696 -16.402 1.00 96.12 232 ASP A CA 1
ATOM 1834 C C . ASP A 1 232 ? -14.347 -1.741 -17.114 1.00 96.12 232 ASP A C 1
ATOM 1836 O O . ASP A 1 232 ? -14.456 -1.907 -18.328 1.00 96.12 232 ASP A O 1
ATOM 1840 N N . ILE A 1 233 ? -13.565 -2.532 -16.370 1.00 95.69 233 ILE A N 1
ATOM 1841 C CA . ILE A 1 233 ? -12.806 -3.659 -16.933 1.00 95.69 233 ILE A CA 1
ATOM 1842 C C . ILE A 1 233 ? -13.753 -4.670 -17.590 1.00 95.69 233 ILE A C 1
ATOM 1844 O O . ILE A 1 233 ? -13.477 -5.143 -18.694 1.00 95.69 233 ILE A O 1
ATOM 1848 N N . ALA A 1 234 ? -14.878 -4.990 -16.944 1.00 95.44 234 ALA A N 1
ATOM 1849 C CA . ALA A 1 234 ? -15.873 -5.901 -17.502 1.00 95.44 234 ALA A CA 1
ATOM 1850 C C . ALA A 1 234 ? -16.488 -5.347 -18.799 1.00 95.44 234 ALA A C 1
ATOM 1852 O O . ALA A 1 234 ? -16.566 -6.072 -19.794 1.00 95.44 234 ALA A O 1
ATOM 1853 N N . LYS A 1 235 ? -16.842 -4.055 -18.827 1.00 95.25 235 LYS A N 1
ATOM 1854 C CA . LYS A 1 235 ? -17.340 -3.370 -20.032 1.00 95.25 235 LYS A CA 1
ATOM 1855 C C . LYS A 1 235 ? -16.309 -3.393 -21.160 1.00 95.25 235 LYS A C 1
ATOM 1857 O O . LYS A 1 235 ? -16.644 -3.779 -22.276 1.00 95.25 235 LYS A O 1
ATOM 1862 N N . ILE A 1 236 ? -15.052 -3.048 -20.877 1.00 94.12 236 ILE A N 1
ATOM 1863 C CA . ILE A 1 236 ? -13.965 -3.054 -21.870 1.00 94.12 236 ILE A CA 1
ATOM 1864 C C . ILE A 1 236 ? -13.731 -4.466 -22.412 1.00 94.12 236 ILE A C 1
ATOM 1866 O O . ILE A 1 236 ? -13.558 -4.641 -23.619 1.00 94.12 236 ILE A O 1
ATOM 1870 N N . LYS A 1 237 ? -13.751 -5.486 -21.548 1.00 94.44 237 LYS A N 1
ATOM 1871 C CA . LYS A 1 237 ? -13.592 -6.885 -21.964 1.00 94.44 237 LYS A CA 1
ATOM 1872 C C . LYS A 1 237 ? -14.718 -7.315 -22.906 1.00 94.44 237 LYS A C 1
ATOM 1874 O O . LYS A 1 237 ? -14.447 -7.955 -23.920 1.00 94.44 237 LYS A O 1
ATOM 1879 N N . LEU A 1 238 ? -15.954 -6.920 -22.607 1.00 92.50 238 LEU A N 1
ATOM 1880 C CA . LEU A 1 238 ? -17.112 -7.201 -23.451 1.00 92.50 238 LEU A CA 1
ATOM 1881 C C . LEU A 1 238 ? -17.042 -6.457 -24.793 1.00 92.50 238 LEU A C 1
ATOM 1883 O O . LEU A 1 238 ? -17.285 -7.062 -25.835 1.00 92.50 238 LEU A O 1
ATOM 1887 N N . LEU A 1 239 ? -16.645 -5.181 -24.790 1.00 90.62 239 LEU A N 1
ATOM 1888 C CA . LEU A 1 239 ? -16.436 -4.398 -26.013 1.00 90.62 239 LEU A CA 1
ATOM 1889 C C . LEU A 1 239 ? -15.338 -4.999 -26.895 1.00 90.62 239 LEU A C 1
ATOM 1891 O O . LEU A 1 239 ? -15.547 -5.156 -28.095 1.00 90.62 239 LEU A O 1
ATOM 1895 N N . ARG A 1 240 ? -14.200 -5.401 -26.312 1.00 88.75 240 ARG A N 1
ATOM 1896 C CA . ARG A 1 240 ? -13.134 -6.106 -27.044 1.00 88.75 240 ARG A CA 1
ATOM 1897 C C . ARG A 1 240 ? -13.628 -7.425 -27.630 1.00 88.75 240 ARG A C 1
ATOM 1899 O O . ARG A 1 240 ? -13.351 -7.697 -28.791 1.00 88.75 240 ARG A O 1
ATOM 1906 N N . GLY A 1 241 ? -14.382 -8.213 -26.863 1.00 87.69 241 GLY A N 1
ATOM 1907 C CA . GLY A 1 241 ? -14.984 -9.455 -27.353 1.00 87.69 241 GLY A CA 1
ATOM 1908 C C . GLY A 1 241 ? -15.942 -9.221 -28.524 1.00 87.69 241 GLY A C 1
ATOM 1909 O O . GLY A 1 241 ? -15.864 -9.923 -29.527 1.00 87.69 241 GLY A O 1
ATOM 1910 N N . ARG A 1 242 ? -16.791 -8.188 -28.445 1.00 85.94 242 ARG A N 1
ATOM 1911 C CA . ARG A 1 242 ? -17.709 -7.805 -29.529 1.00 85.94 242 ARG A CA 1
ATOM 1912 C C . ARG A 1 242 ? -16.966 -7.300 -30.771 1.00 85.94 242 ARG A C 1
ATOM 1914 O O . ARG A 1 242 ? -17.343 -7.674 -31.875 1.00 85.94 242 ARG A O 1
ATOM 1921 N N . MET A 1 243 ? -15.912 -6.501 -30.599 1.00 83.44 243 MET A N 1
ATOM 1922 C CA . MET A 1 243 ? -15.061 -6.038 -31.705 1.00 83.44 243 MET A CA 1
ATOM 1923 C C . MET A 1 243 ? -14.355 -7.206 -32.395 1.00 83.44 243 MET A C 1
ATOM 1925 O O . MET A 1 243 ? -14.377 -7.294 -33.616 1.00 83.44 243 MET A O 1
ATOM 1929 N N . LEU A 1 244 ? -13.790 -8.141 -31.626 1.00 77.56 244 LEU A N 1
ATOM 1930 C CA . LEU A 1 244 ? -13.196 -9.356 -32.184 1.00 77.56 244 LEU A CA 1
ATOM 1931 C C . LEU A 1 244 ? -14.248 -10.186 -32.924 1.00 77.56 244 LEU A C 1
ATOM 1933 O O . LEU A 1 244 ? -14.013 -10.583 -34.057 1.00 77.56 244 LEU A O 1
ATOM 1937 N N . HIS A 1 245 ? -15.434 -10.383 -32.348 1.00 80.06 245 HIS A N 1
ATOM 1938 C CA . HIS A 1 245 ? -16.512 -11.107 -33.022 1.00 80.06 245 HIS A CA 1
ATOM 1939 C C . HIS A 1 245 ? -16.920 -10.453 -34.353 1.00 80.06 245 HIS A C 1
ATOM 1941 O O . HIS A 1 245 ? -17.059 -11.149 -35.353 1.00 80.06 245 HIS A O 1
ATOM 1947 N N . GLN A 1 246 ? -17.027 -9.122 -34.407 1.00 75.94 246 GLN A N 1
ATOM 1948 C CA . GLN A 1 246 ? -17.294 -8.394 -35.654 1.00 75.94 246 GLN A CA 1
ATOM 1949 C C . GLN A 1 246 ? -16.156 -8.503 -36.679 1.00 75.94 246 GLN A C 1
ATOM 1951 O O . GLN A 1 246 ? -16.431 -8.521 -37.875 1.00 75.94 246 GLN A O 1
ATOM 1956 N N . LEU A 1 247 ? -14.896 -8.589 -36.242 1.00 73.50 247 LEU A N 1
ATOM 1957 C CA . LEU A 1 247 ? -13.750 -8.790 -37.136 1.00 73.50 247 LEU A CA 1
ATOM 1958 C C . LEU A 1 247 ? -13.707 -10.214 -37.713 1.00 73.50 247 LEU A C 1
ATOM 1960 O O . LEU A 1 247 ? -13.415 -10.371 -38.892 1.00 73.50 247 LEU A O 1
ATOM 1964 N N . TYR A 1 248 ? -14.032 -11.233 -36.913 1.00 69.12 248 TYR A N 1
ATOM 1965 C CA . TYR A 1 248 ? -13.999 -12.641 -37.337 1.00 69.12 248 TYR A CA 1
ATOM 1966 C C . TYR A 1 248 ? -15.269 -13.112 -38.064 1.00 69.12 248 TYR A C 1
ATOM 1968 O O . TYR A 1 248 ? -15.215 -14.102 -38.784 1.00 69.12 248 TYR A O 1
ATOM 1976 N N . CYS A 1 249 ? -16.408 -12.434 -37.892 1.00 66.31 249 CYS A N 1
ATOM 1977 C CA . CYS A 1 249 ? -17.662 -12.737 -38.596 1.00 66.31 249 CYS A CA 1
ATOM 1978 C C . CYS A 1 249 ? -17.993 -11.735 -39.712 1.00 66.31 249 CYS A C 1
ATOM 1980 O O . CYS A 1 249 ? -19.133 -11.701 -40.173 1.00 66.31 249 CYS A O 1
ATOM 1982 N N . ARG A 1 250 ? -17.034 -10.908 -40.158 1.00 60.66 250 ARG A N 1
ATOM 1983 C CA . ARG A 1 250 ? -17.234 -10.083 -41.357 1.00 60.66 250 ARG A CA 1
ATOM 1984 C C . ARG A 1 250 ? -17.439 -11.017 -42.559 1.00 60.66 250 ARG A C 1
ATOM 1986 O O . ARG A 1 250 ? -16.530 -11.797 -42.844 1.00 60.66 250 ARG A O 1
ATOM 1993 N N . PRO A 1 251 ? -18.596 -10.973 -43.245 1.00 61.28 251 PRO A N 1
ATOM 1994 C CA . PRO A 1 251 ? -18.792 -11.768 -44.446 1.00 61.28 251 PRO A CA 1
ATOM 1995 C C . PRO A 1 251 ? -17.750 -11.337 -45.480 1.00 61.28 251 PRO A C 1
ATOM 1997 O O . PRO A 1 251 ? -17.599 -10.146 -45.754 1.00 61.28 251 PRO A O 1
ATOM 2000 N N . ILE A 1 252 ? -16.998 -12.310 -45.990 1.00 63.03 252 ILE A N 1
ATOM 2001 C CA . ILE A 1 252 ? -16.094 -12.130 -47.123 1.00 63.03 252 ILE A CA 1
ATOM 2002 C C . ILE A 1 252 ? -17.006 -11.875 -48.325 1.00 63.03 252 ILE A C 1
ATOM 2004 O O . ILE A 1 252 ? -17.701 -12.788 -48.767 1.00 63.03 252 ILE A O 1
ATOM 2008 N N . SER A 1 253 ? -17.086 -10.615 -48.750 1.00 52.19 253 SER A N 1
ATOM 2009 C CA . SER A 1 253 ? -17.772 -10.180 -49.971 1.00 52.19 253 SER A CA 1
ATOM 2010 C C . SER A 1 253 ? -16.851 -10.302 -51.170 1.00 52.19 253 SER A C 1
ATOM 2012 O O . SER A 1 253 ? -15.709 -9.802 -51.026 1.00 52.19 253 SER A O 1
#

InterPro domains:
  IPR047242 Pre-mRNA splicing factor component CDC5L/Cef1 [PTHR45885] (51-237)

pLDDT: mean 76.51, std 18.13, range [27.44, 97.69]

Radius of gyration: 36.68 Å; chains: 1; bounding box: 82×60×92 Å

Sequence (253 aa):
MRIMIKGGVWKNTEDGILIPQGGGYEIREEPVGSNFVASGSLIGEAVQGSLWRTIAPIIGRTPSQCLQMYEKLLDAACVNDENYEPGDDPRKLRPGEIGPNPESKPARPDPVDMDEDGKEMLSVARGLLGNIRGKKAKRKAREKQLVEARRLASLQKRRELKAAGIDKRQRKRKRKGIDYLTEIPFEKKPPPGFYDFADEDRPVEKPQFPTIIEELEGKRRVDVEAQLRKQDIAKIKLLRGRMLHQLYCRPIS